Protein AF-A0A8S3SXL4-F1 (afdb_monomer)

Structure (mmCIF, N/CA/C/O backbone):
data_AF-A0A8S3SXL4-F1
#
_entry.id   AF-A0A8S3SXL4-F1
#
loop_
_atom_site.group_PDB
_atom_site.id
_atom_site.type_symbol
_atom_site.label_atom_id
_atom_site.label_alt_id
_atom_site.label_comp_id
_atom_site.label_asym_id
_atom_site.label_entity_id
_atom_site.label_seq_id
_atom_site.pdbx_PDB_ins_code
_atom_site.Cartn_x
_atom_site.Cartn_y
_atom_site.Cartn_z
_atom_site.occupancy
_atom_site.B_iso_or_equiv
_atom_site.auth_seq_id
_atom_site.auth_comp_id
_atom_site.auth_asym_id
_atom_site.auth_atom_id
_atom_site.pdbx_PDB_model_num
ATOM 1 N N . MET A 1 1 ? 35.446 7.515 24.724 1.00 50.47 1 MET A N 1
ATOM 2 C CA . MET A 1 1 ? 36.503 8.515 24.972 1.00 50.47 1 MET A CA 1
ATOM 3 C C . MET A 1 1 ? 37.161 8.811 23.642 1.00 50.47 1 MET A C 1
ATOM 5 O O . MET A 1 1 ? 37.351 7.871 22.878 1.00 50.47 1 MET A O 1
ATOM 9 N N . SER A 1 2 ? 37.339 10.085 23.293 1.00 56.16 2 SER A N 1
ATOM 10 C CA . SER A 1 2 ? 37.897 10.441 21.987 1.00 56.16 2 SER A CA 1
ATOM 11 C C . SER A 1 2 ? 39.381 10.094 21.911 1.00 56.16 2 SER A C 1
ATOM 13 O O . SER A 1 2 ? 40.047 10.135 22.939 1.00 56.16 2 SER A O 1
ATOM 15 N N . ASP A 1 3 ? 39.853 9.671 20.735 1.00 75.38 3 ASP A N 1
ATOM 16 C CA . ASP A 1 3 ? 41.217 9.182 20.565 1.00 75.38 3 ASP A CA 1
ATOM 17 C C . ASP A 1 3 ? 42.182 10.355 20.776 1.00 75.38 3 ASP A C 1
ATOM 19 O O . ASP A 1 3 ? 41.968 11.443 20.231 1.00 75.38 3 ASP A O 1
ATOM 23 N N . SER A 1 4 ? 43.191 10.156 21.625 1.00 78.94 4 SER A N 1
ATOM 24 C CA . SER A 1 4 ? 44.150 11.198 22.011 1.00 78.94 4 SER A CA 1
ATOM 25 C C . SER A 1 4 ? 44.892 11.744 20.792 1.00 78.94 4 SER A C 1
ATOM 27 O O . SER A 1 4 ? 45.265 12.917 20.765 1.00 78.94 4 SER A O 1
ATOM 29 N N . GLU A 1 5 ? 45.065 10.911 19.766 1.00 80.44 5 GLU A N 1
ATOM 30 C CA . GLU A 1 5 ? 45.701 11.288 18.509 1.00 80.44 5 GLU A CA 1
ATOM 31 C C . GLU A 1 5 ? 44.831 12.253 17.684 1.00 80.44 5 GLU A C 1
ATOM 33 O O . GLU A 1 5 ? 45.330 13.253 17.166 1.00 80.44 5 GLU A O 1
ATOM 38 N N . THR A 1 6 ? 43.516 12.022 17.614 1.00 78.75 6 THR A N 1
ATOM 39 C CA . THR A 1 6 ? 42.578 12.892 16.880 1.00 78.75 6 THR A CA 1
ATOM 40 C C . THR A 1 6 ? 42.443 14.258 17.548 1.00 78.75 6 THR A C 1
ATOM 42 O O . THR A 1 6 ? 42.387 15.280 16.866 1.00 78.75 6 THR A O 1
ATOM 45 N N . ILE A 1 7 ? 42.446 14.294 18.884 1.00 81.50 7 ILE A N 1
ATOM 46 C CA . ILE A 1 7 ? 42.426 15.553 19.645 1.00 81.50 7 ILE A CA 1
ATOM 47 C C . ILE A 1 7 ? 43.711 16.347 19.388 1.00 81.50 7 ILE A C 1
ATOM 49 O O . ILE A 1 7 ? 43.643 17.550 19.152 1.00 81.50 7 ILE A O 1
ATOM 53 N N . SER A 1 8 ? 44.870 15.680 19.367 1.00 83.31 8 SER A N 1
ATOM 54 C CA . SER A 1 8 ? 46.142 16.336 19.047 1.00 83.31 8 SER A CA 1
ATOM 55 C C . SER A 1 8 ? 46.132 16.932 17.638 1.00 83.31 8 SER A C 1
ATOM 57 O O . SER A 1 8 ? 46.511 18.086 17.476 1.00 83.31 8 SER A O 1
ATOM 59 N N . LYS A 1 9 ? 45.646 16.188 16.635 1.00 80.94 9 LYS A N 1
ATOM 60 C CA . LYS A 1 9 ? 45.550 16.662 15.242 1.00 80.94 9 LYS A CA 1
ATOM 61 C C . LYS A 1 9 ? 44.622 17.869 15.093 1.00 80.94 9 LYS A C 1
ATOM 63 O O . LYS A 1 9 ? 44.945 18.793 14.356 1.00 80.94 9 LYS A O 1
ATOM 68 N N . LEU A 1 10 ? 43.496 17.882 15.809 1.00 80.06 10 LEU A N 1
ATOM 69 C CA . LEU A 1 10 ? 42.569 19.018 15.811 1.00 80.06 10 LEU A CA 1
ATOM 70 C C . LEU A 1 10 ? 43.191 20.266 16.439 1.00 80.06 10 LEU A C 1
ATOM 72 O O . LEU A 1 10 ? 43.039 21.354 15.895 1.00 80.06 10 LEU A O 1
ATOM 76 N N . ASN A 1 11 ? 43.914 20.112 17.547 1.00 81.94 11 ASN A N 1
ATOM 77 C CA . ASN A 1 11 ? 44.571 21.242 18.198 1.00 81.94 11 ASN A CA 1
ATOM 78 C C . ASN A 1 11 ? 45.694 21.818 17.327 1.00 81.94 11 ASN A C 1
ATOM 80 O O . ASN A 1 11 ? 45.762 23.031 17.172 1.00 81.94 11 ASN A O 1
ATOM 84 N N . THR A 1 12 ? 46.508 20.970 16.688 1.00 84.06 12 THR A N 1
ATOM 85 C CA . THR A 1 12 ? 47.528 21.418 15.724 1.00 84.06 12 THR A CA 1
ATOM 86 C C . THR A 1 12 ? 46.900 22.175 14.550 1.00 84.06 12 THR A C 1
ATOM 88 O O . THR A 1 12 ? 47.373 23.247 14.194 1.00 84.06 12 THR A O 1
ATOM 91 N N . PHE A 1 13 ? 45.785 21.678 14.007 1.00 79.00 13 PHE A N 1
ATOM 92 C CA . PHE A 1 13 ? 45.060 22.337 12.917 1.00 79.00 13 PHE A CA 1
ATOM 93 C C . PHE A 1 13 ? 44.512 23.723 13.303 1.00 79.00 13 PHE A C 1
ATOM 95 O O . PHE A 1 13 ? 44.565 24.656 12.501 1.00 79.00 13 PHE A O 1
ATOM 102 N N . ILE A 1 14 ? 43.999 23.873 14.529 1.00 79.75 14 ILE A N 1
ATOM 103 C CA . ILE A 1 14 ? 43.510 25.158 15.052 1.00 79.75 14 ILE A CA 1
ATOM 104 C C . ILE A 1 14 ? 44.671 26.149 15.202 1.00 79.75 14 ILE A C 1
ATOM 106 O O . ILE A 1 14 ? 44.567 27.270 14.714 1.00 79.75 14 ILE A O 1
ATOM 110 N N . THR A 1 15 ? 45.796 25.726 15.785 1.00 81.50 15 THR A N 1
ATOM 111 C CA . THR A 1 15 ? 46.984 26.582 15.933 1.00 81.50 15 THR A CA 1
ATOM 112 C C . THR A 1 15 ? 47.536 27.024 14.575 1.00 81.50 15 THR A C 1
ATOM 114 O O . THR A 1 15 ? 47.804 28.202 14.364 1.00 81.50 15 THR A O 1
ATOM 117 N N . GLU A 1 16 ? 47.606 26.120 13.595 1.00 76.69 16 GLU A N 1
ATOM 118 C CA . GLU A 1 16 ? 48.043 26.462 12.236 1.00 76.69 16 GLU A CA 1
ATOM 119 C C . GLU A 1 16 ? 47.088 27.433 11.526 1.00 76.69 16 GLU A C 1
ATOM 121 O O . GLU A 1 16 ? 47.520 28.208 10.671 1.00 76.69 16 GLU A O 1
ATOM 126 N N . LEU A 1 17 ? 45.779 27.371 11.804 1.00 74.00 17 LEU A N 1
ATOM 127 C CA . LEU A 1 17 ? 44.786 28.329 11.300 1.00 74.00 17 LEU A CA 1
ATOM 128 C C . LEU A 1 17 ? 44.973 29.720 11.898 1.00 74.00 17 LEU A C 1
ATOM 130 O O . LEU A 1 17 ? 44.872 30.699 11.162 1.00 74.00 17 LEU A O 1
ATOM 134 N N . GLU A 1 18 ? 45.256 29.792 13.194 1.00 74.50 18 GLU A N 1
ATOM 135 C CA . GLU A 1 18 ? 45.457 31.044 13.924 1.00 74.50 18 GLU A CA 1
ATOM 136 C C . GLU A 1 18 ? 46.775 31.741 13.543 1.00 74.50 18 GLU A C 1
ATOM 138 O O . GLU A 1 18 ? 46.834 32.969 13.543 1.00 74.50 18 GLU A O 1
ATOM 143 N N . GLU A 1 19 ? 47.808 30.982 13.159 1.00 74.38 19 GLU A N 1
ATOM 144 C CA . GLU A 1 19 ? 49.139 31.511 12.813 1.00 74.38 19 GLU A CA 1
ATOM 145 C C . GLU A 1 19 ? 49.321 31.877 11.324 1.00 74.38 19 GLU A C 1
ATOM 147 O O . GLU A 1 19 ? 50.257 32.596 10.974 1.00 74.38 19 GLU A O 1
ATOM 152 N N . SER A 1 20 ? 48.455 31.403 10.419 1.00 69.69 20 SER A N 1
ATOM 153 C CA . SER A 1 20 ? 48.601 31.653 8.974 1.00 69.69 20 SER A CA 1
ATOM 154 C C . SER A 1 20 ? 47.906 32.939 8.508 1.00 69.69 20 SER A C 1
ATOM 156 O O . SER A 1 20 ? 46.737 33.132 8.816 1.00 69.69 20 SER A O 1
ATOM 158 N N . GLU A 1 21 ? 48.547 33.768 7.671 1.00 65.50 21 GLU A N 1
ATOM 159 C CA . GLU A 1 21 ? 47.845 34.825 6.919 1.00 65.50 21 GLU A CA 1
ATOM 160 C C . GLU A 1 21 ? 46.907 34.184 5.878 1.00 65.50 21 GLU A C 1
ATOM 162 O O . GLU A 1 21 ? 47.326 33.504 4.933 1.00 65.50 21 GLU A O 1
ATOM 167 N N . ILE A 1 22 ? 45.601 34.329 6.105 1.00 65.31 22 ILE A N 1
ATOM 168 C CA . ILE A 1 22 ? 44.571 33.509 5.464 1.00 65.31 22 ILE A CA 1
ATOM 169 C C . ILE A 1 22 ? 44.142 34.120 4.125 1.00 65.31 22 ILE A C 1
ATOM 171 O O . ILE A 1 22 ? 43.326 35.036 4.073 1.00 65.31 22 ILE A O 1
ATOM 175 N N . ASN A 1 23 ? 44.620 33.545 3.021 1.00 73.19 23 ASN A N 1
ATOM 176 C CA . ASN A 1 23 ? 43.982 33.697 1.710 1.00 73.19 23 ASN A CA 1
ATOM 177 C C . ASN A 1 23 ? 42.863 32.654 1.542 1.00 73.19 23 ASN A C 1
ATOM 179 O O . ASN A 1 23 ? 43.003 31.526 2.014 1.00 73.19 23 ASN A O 1
ATOM 183 N N . GLN A 1 24 ? 41.786 32.990 0.821 1.00 70.75 24 GLN A N 1
ATOM 184 C CA . GLN A 1 24 ? 40.600 32.125 0.654 1.00 70.75 24 GLN A CA 1
ATOM 185 C C . GLN A 1 24 ? 40.946 30.697 0.195 1.00 70.75 24 GLN A C 1
ATOM 187 O O . GLN A 1 24 ? 40.442 29.732 0.754 1.00 70.75 24 GLN A O 1
ATOM 192 N N . LEU A 1 25 ? 41.885 30.557 -0.747 1.00 74.00 25 LEU A N 1
ATOM 193 C CA . LEU A 1 25 ? 42.355 29.254 -1.232 1.00 74.00 25 LEU A CA 1
ATOM 194 C C . LEU A 1 25 ? 42.980 28.393 -0.118 1.00 74.00 25 LEU A C 1
ATOM 196 O O . LEU A 1 25 ? 42.840 27.174 -0.114 1.00 74.00 25 LEU A O 1
ATOM 200 N N . ASN A 1 26 ? 43.676 29.022 0.833 1.00 77.19 26 ASN A N 1
ATOM 201 C CA . ASN A 1 26 ? 44.272 28.338 1.979 1.00 77.19 26 ASN A CA 1
ATOM 202 C C . ASN A 1 26 ? 43.183 27.885 2.967 1.00 77.19 26 ASN A C 1
ATOM 204 O O . ASN A 1 26 ? 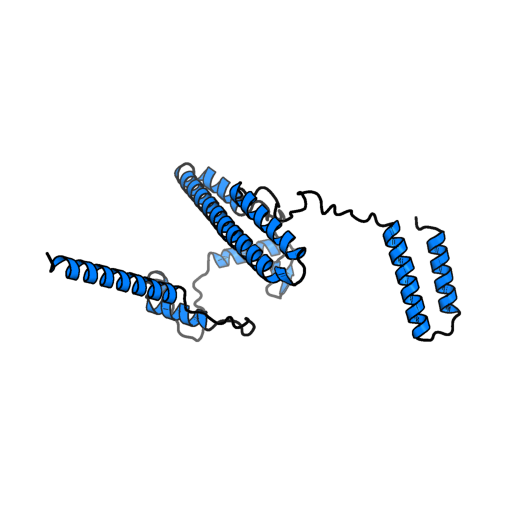43.242 26.776 3.489 1.00 77.19 26 ASN A O 1
ATOM 208 N N . LEU A 1 27 ? 42.149 28.708 3.165 1.00 77.75 27 LEU A N 1
ATOM 209 C CA . LEU A 1 27 ? 41.006 28.365 4.011 1.00 77.75 27 LEU A CA 1
ATOM 210 C C . LEU A 1 27 ? 40.193 27.198 3.434 1.00 77.75 27 LEU A C 1
ATOM 212 O O . LEU A 1 27 ? 39.837 26.287 4.179 1.00 77.75 27 LEU A O 1
ATOM 216 N N . ASP A 1 28 ? 39.966 27.184 2.120 1.00 77.19 28 ASP A N 1
ATOM 217 C CA . ASP A 1 28 ? 39.254 26.098 1.440 1.00 77.19 28 ASP A CA 1
ATOM 218 C C . ASP A 1 28 ? 40.028 24.771 1.555 1.00 77.19 28 ASP A C 1
ATOM 220 O O . ASP A 1 28 ? 39.456 23.742 1.916 1.00 77.19 28 ASP A O 1
ATOM 224 N N . ASN A 1 29 ? 41.351 24.798 1.347 1.00 82.81 29 ASN A N 1
ATOM 225 C CA . ASN A 1 29 ? 42.202 23.614 1.512 1.00 82.81 29 ASN A CA 1
ATOM 226 C C . ASN A 1 29 ? 42.189 23.094 2.957 1.00 82.81 29 ASN A C 1
ATOM 228 O O . ASN A 1 29 ? 42.044 21.893 3.189 1.00 82.81 29 ASN A O 1
ATOM 232 N N . LYS A 1 30 ? 42.281 23.999 3.938 1.00 79.19 30 LYS A N 1
ATOM 233 C CA . LYS A 1 30 ? 42.213 23.637 5.358 1.00 79.19 30 LYS A CA 1
ATOM 234 C C . LYS A 1 30 ? 40.846 23.061 5.731 1.00 79.19 30 LYS A C 1
ATOM 236 O O . LYS A 1 30 ? 40.776 22.084 6.474 1.00 79.19 30 LYS A O 1
ATOM 241 N N . TYR A 1 31 ? 39.759 23.607 5.191 1.00 82.19 31 TYR A N 1
ATOM 242 C CA . TYR A 1 31 ? 38.418 23.062 5.393 1.00 82.19 31 TYR A CA 1
ATOM 243 C C . TYR A 1 31 ? 38.289 21.636 4.842 1.00 82.19 31 TYR A C 1
ATOM 245 O O . TYR A 1 31 ? 37.775 20.760 5.537 1.00 82.19 31 TYR A O 1
ATOM 2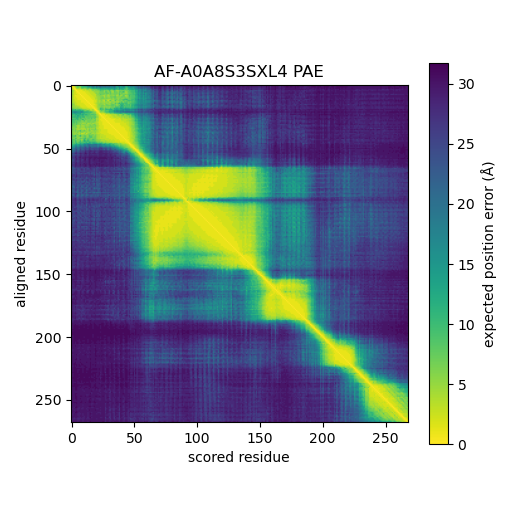53 N N . GLU A 1 32 ? 38.806 21.372 3.641 1.00 86.06 32 GLU A N 1
ATOM 254 C CA . GLU A 1 32 ? 38.821 20.022 3.064 1.00 86.06 32 GLU A CA 1
ATOM 255 C C . GLU A 1 32 ? 39.595 19.026 3.938 1.00 86.06 32 GLU A C 1
ATOM 257 O O . GLU A 1 32 ? 39.151 17.894 4.152 1.00 86.06 32 GLU A O 1
ATOM 262 N N . ASP A 1 33 ? 40.724 19.440 4.510 1.00 81.62 33 ASP A N 1
ATOM 263 C CA . ASP A 1 33 ? 41.504 18.582 5.404 1.00 81.62 33 ASP A CA 1
ATOM 264 C C . ASP A 1 33 ? 40.790 18.327 6.739 1.00 81.62 33 ASP A C 1
ATOM 266 O O . ASP A 1 33 ? 40.758 17.187 7.213 1.00 81.62 33 ASP A O 1
ATOM 270 N N . PHE A 1 34 ? 40.101 19.328 7.292 1.00 82.00 34 PHE A N 1
ATOM 271 C CA . PHE A 1 34 ? 39.215 19.139 8.441 1.00 82.00 34 PHE A CA 1
ATOM 272 C C . PHE A 1 34 ? 38.081 18.148 8.138 1.00 82.00 34 PHE A C 1
ATOM 274 O O . PHE A 1 34 ? 37.830 17.226 8.921 1.00 82.00 34 PHE A O 1
ATOM 281 N N . VAL A 1 35 ? 37.424 18.283 6.982 1.00 86.25 35 VAL A N 1
ATOM 282 C CA . VAL A 1 35 ? 36.356 17.370 6.550 1.00 86.25 35 VAL A CA 1
ATOM 283 C C . VAL A 1 35 ? 36.877 15.934 6.450 1.00 86.25 35 VAL A C 1
ATOM 285 O O . VAL A 1 35 ? 36.208 15.019 6.937 1.00 86.25 35 VAL A O 1
ATOM 288 N N . LYS A 1 36 ? 38.082 15.713 5.908 1.00 89.62 36 LYS A N 1
ATOM 289 C CA . LYS A 1 36 ? 38.708 14.378 5.854 1.00 89.62 36 LYS A CA 1
ATOM 290 C C . LYS A 1 36 ? 38.985 13.802 7.241 1.00 89.62 36 LYS A C 1
ATOM 292 O O . LYS A 1 36 ? 38.735 12.612 7.457 1.00 89.62 36 LYS A O 1
ATOM 297 N N . ILE A 1 37 ? 39.476 14.614 8.182 1.00 85.56 37 ILE A N 1
ATOM 298 C CA . ILE A 1 37 ? 39.728 14.181 9.567 1.00 85.56 37 ILE A CA 1
ATOM 299 C C . ILE A 1 37 ? 38.415 13.727 10.214 1.00 85.56 37 ILE A C 1
ATOM 301 O O . ILE A 1 37 ? 38.343 12.625 10.760 1.00 85.56 37 ILE A O 1
ATOM 305 N N . VAL A 1 38 ? 37.349 14.522 10.082 1.00 84.38 38 VAL A N 1
ATOM 306 C CA . VAL A 1 38 ? 36.022 14.190 10.624 1.00 84.38 38 VAL A CA 1
ATOM 307 C C . VAL A 1 38 ? 35.441 12.938 9.965 1.00 84.38 38 VAL A C 1
ATOM 309 O O . VAL A 1 38 ? 34.935 12.063 10.667 1.00 84.38 38 VAL A O 1
ATOM 312 N N . GLN A 1 39 ? 35.528 12.812 8.638 1.00 83.69 39 GLN A N 1
ATOM 313 C CA . GLN A 1 39 ? 35.047 11.632 7.911 1.00 83.69 39 GLN A CA 1
ATOM 314 C C . GLN A 1 39 ? 35.777 10.358 8.345 1.00 83.69 39 GLN A C 1
ATOM 316 O O . GLN A 1 39 ? 35.132 9.339 8.586 1.00 83.69 39 GLN A O 1
ATOM 321 N N . THR A 1 40 ? 37.101 10.424 8.495 1.00 86.12 40 THR A N 1
ATOM 322 C CA . THR A 1 40 ? 37.924 9.289 8.939 1.00 86.12 40 THR A CA 1
ATOM 323 C C . THR A 1 40 ? 37.548 8.865 10.356 1.00 86.12 40 THR A C 1
ATOM 325 O O . THR A 1 40 ? 37.341 7.683 10.627 1.00 86.12 40 THR A O 1
ATOM 328 N N . GLU A 1 41 ? 37.368 9.834 11.251 1.00 84.56 41 GLU A N 1
ATOM 329 C CA . GLU A 1 41 ? 36.971 9.576 12.631 1.00 84.56 41 GLU A CA 1
ATOM 330 C C . GLU A 1 41 ? 35.552 8.991 12.729 1.00 84.56 41 GLU A C 1
ATOM 332 O O . GLU A 1 41 ? 35.303 8.041 13.477 1.00 84.56 41 GLU A O 1
ATOM 337 N N . MET A 1 42 ? 34.611 9.527 11.944 1.00 79.56 42 MET A N 1
ATOM 338 C CA . MET A 1 42 ? 33.255 8.992 11.830 1.00 79.56 42 MET A CA 1
ATOM 339 C C . MET A 1 42 ? 33.268 7.556 11.308 1.00 79.56 42 MET A C 1
ATOM 341 O O . MET A 1 42 ? 32.540 6.715 11.832 1.00 79.56 42 MET A O 1
ATOM 345 N N . ASP A 1 43 ? 34.104 7.261 10.317 1.00 79.38 43 ASP A N 1
ATOM 346 C CA . ASP A 1 43 ? 34.241 5.930 9.736 1.00 79.38 43 ASP A CA 1
ATOM 347 C C . ASP A 1 43 ? 34.813 4.896 10.711 1.00 79.38 43 ASP A C 1
ATOM 349 O O . ASP A 1 43 ? 34.415 3.728 10.650 1.00 79.38 43 ASP A O 1
ATOM 353 N N . LEU A 1 44 ? 35.715 5.319 11.602 1.00 82.38 44 LEU A N 1
ATOM 354 C CA . LEU A 1 44 ? 36.327 4.473 12.627 1.00 82.38 44 LEU A CA 1
ATOM 355 C C . LEU A 1 44 ? 35.403 4.241 13.827 1.00 82.38 44 LEU A C 1
ATOM 357 O O . LEU A 1 44 ? 35.305 3.120 14.326 1.00 82.38 44 LEU A O 1
ATOM 361 N N . LYS A 1 45 ? 34.728 5.292 14.310 1.00 80.75 45 LYS A N 1
ATOM 362 C CA . LYS A 1 45 ? 33.975 5.242 15.574 1.00 80.75 45 LYS A CA 1
ATOM 363 C C . LYS A 1 45 ? 32.504 4.926 15.420 1.00 80.75 45 LYS A C 1
ATOM 365 O O . LYS A 1 45 ? 31.903 4.340 16.324 1.00 80.75 45 LYS A O 1
ATOM 370 N N . LEU A 1 46 ? 31.884 5.338 14.318 1.00 78.06 46 LEU A N 1
ATOM 371 C CA . LEU A 1 46 ? 30.508 4.954 14.077 1.00 78.06 46 LEU A CA 1
ATOM 372 C C . LEU A 1 46 ? 30.525 3.516 13.592 1.00 78.06 46 LEU A C 1
ATOM 374 O O . LEU A 1 46 ? 31.092 3.196 12.551 1.00 78.06 46 LEU A O 1
ATOM 378 N N . ASN A 1 47 ? 29.836 2.647 14.330 1.00 71.06 47 ASN A N 1
ATOM 379 C CA . ASN A 1 47 ? 29.468 1.337 13.822 1.00 71.06 47 ASN A CA 1
ATOM 380 C C . ASN A 1 47 ? 28.663 1.559 12.542 1.00 71.06 47 ASN A C 1
ATOM 382 O O . ASN A 1 47 ? 27.450 1.794 12.604 1.00 71.06 47 ASN A O 1
ATOM 386 N N . LYS A 1 48 ? 29.338 1.513 11.382 1.00 61.25 48 LYS A N 1
ATOM 387 C CA . LYS A 1 48 ? 28.691 1.544 10.075 1.00 61.25 48 LYS A CA 1
ATOM 388 C C . LYS A 1 48 ? 27.642 0.457 10.147 1.00 61.25 48 LYS A C 1
ATOM 390 O O . LYS A 1 48 ? 27.978 -0.725 10.253 1.00 61.25 48 LYS A O 1
ATOM 395 N N . ARG A 1 49 ? 26.361 0.844 10.170 1.00 49.34 49 ARG A N 1
ATOM 396 C CA . ARG A 1 49 ? 25.275 -0.125 10.073 1.00 49.34 49 ARG A CA 1
ATOM 397 C C . ARG A 1 49 ? 25.533 -0.832 8.758 1.00 49.34 49 ARG A C 1
ATOM 399 O O . ARG A 1 49 ? 25.243 -0.274 7.702 1.00 49.34 49 ARG A O 1
ATOM 406 N N . LYS A 1 50 ? 26.096 -2.041 8.827 1.00 48.09 50 LYS A N 1
ATOM 407 C CA . LYS A 1 50 ? 26.076 -2.990 7.728 1.00 48.09 50 LYS A CA 1
ATOM 408 C C . LYS A 1 50 ? 24.600 -3.242 7.498 1.00 48.09 50 LYS A C 1
ATOM 410 O O . LYS A 1 50 ? 23.989 -4.123 8.096 1.00 48.09 50 LYS A O 1
ATOM 415 N N . THR A 1 51 ? 23.986 -2.397 6.681 1.00 41.44 51 THR A N 1
ATOM 416 C CA . THR A 1 51 ? 22.778 -2.779 5.992 1.00 41.44 51 THR A CA 1
ATOM 417 C C . THR A 1 51 ? 23.267 -3.879 5.073 1.00 41.44 51 THR A C 1
ATOM 419 O O . THR A 1 51 ? 23.759 -3.642 3.977 1.00 41.44 51 THR A O 1
ATOM 422 N N . ASN A 1 52 ? 23.241 -5.110 5.583 1.00 41.47 52 ASN A N 1
ATOM 423 C CA . ASN A 1 52 ? 23.222 -6.271 4.728 1.00 41.47 52 ASN A CA 1
ATOM 424 C C . ASN A 1 52 ? 21.981 -6.066 3.861 1.00 41.47 52 ASN A C 1
ATOM 426 O O . ASN A 1 52 ? 20.862 -6.400 4.238 1.00 41.47 52 ASN A O 1
ATOM 430 N N . ILE A 1 53 ? 22.188 -5.464 2.688 1.00 46.00 53 ILE A N 1
ATOM 431 C CA . ILE A 1 53 ? 21.229 -5.457 1.582 1.00 46.00 53 ILE A CA 1
ATOM 432 C C . ILE A 1 53 ? 20.940 -6.919 1.169 1.00 46.00 53 ILE A C 1
ATOM 434 O O . ILE A 1 53 ? 19.964 -7.207 0.483 1.00 46.00 53 ILE A O 1
ATOM 438 N N . TYR A 1 54 ? 21.741 -7.862 1.675 1.00 47.00 54 TYR A N 1
ATOM 439 C CA . TYR A 1 54 ? 21.596 -9.297 1.556 1.00 47.00 54 TYR A CA 1
ATOM 440 C C . TYR A 1 54 ? 21.045 -9.948 2.830 1.00 47.00 54 TYR A C 1
ATOM 442 O O . TYR A 1 54 ? 21.755 -10.583 3.597 1.00 47.00 54 TYR A O 1
ATOM 450 N N . ASP A 1 55 ? 19.749 -9.779 3.055 1.00 41.78 55 ASP A N 1
ATOM 451 C CA . ASP A 1 55 ? 18.891 -10.864 3.525 1.00 41.78 55 ASP A CA 1
ATOM 452 C C . ASP A 1 55 ? 17.449 -10.421 3.259 1.00 41.78 55 ASP A C 1
ATOM 454 O O . ASP A 1 55 ? 17.126 -9.243 3.431 1.00 41.78 55 ASP A O 1
ATOM 458 N N . GLY A 1 56 ? 16.556 -11.313 2.828 1.00 49.00 56 GLY A N 1
ATOM 459 C CA . GLY A 1 56 ? 15.170 -11.016 2.404 1.00 49.00 56 GLY A CA 1
ATOM 460 C C . GLY A 1 56 ? 14.232 -10.393 3.462 1.00 49.00 56 GLY A C 1
ATOM 461 O O . GLY A 1 56 ? 13.007 -10.492 3.343 1.00 49.00 56 GLY A O 1
ATOM 462 N N . LYS A 1 57 ? 14.788 -9.769 4.501 1.00 46.53 57 LYS A N 1
ATOM 463 C CA . LYS A 1 57 ? 14.162 -9.169 5.680 1.00 46.53 57 LYS A CA 1
ATOM 464 C C . LYS A 1 57 ? 14.012 -7.640 5.574 1.00 46.53 57 LYS A C 1
ATOM 466 O O . LYS A 1 57 ? 13.178 -7.071 6.267 1.00 46.53 57 LYS A O 1
ATOM 471 N N . SER A 1 58 ? 14.716 -6.974 4.650 1.00 44.31 58 SER A N 1
ATOM 472 C CA . SER A 1 58 ? 14.617 -5.513 4.418 1.00 44.31 58 SER A CA 1
ATOM 473 C C . SER A 1 58 ? 13.501 -5.097 3.440 1.00 44.31 58 SER A C 1
ATOM 475 O O . SER A 1 58 ? 13.414 -3.955 2.994 1.00 44.31 58 SER A O 1
ATOM 477 N N . ASN A 1 59 ? 12.567 -5.988 3.107 1.00 50.50 59 ASN A N 1
ATOM 478 C CA . ASN A 1 59 ? 11.358 -5.548 2.419 1.00 50.50 59 ASN A CA 1
ATOM 479 C C . ASN A 1 59 ? 10.454 -4.854 3.449 1.00 50.50 59 ASN A C 1
ATOM 481 O O . ASN A 1 59 ? 9.544 -5.456 4.005 1.00 50.50 59 ASN A O 1
ATOM 485 N N . LYS A 1 60 ? 10.629 -3.547 3.673 1.00 52.31 60 LYS A N 1
ATOM 486 C CA . LYS A 1 60 ? 9.606 -2.729 4.356 1.00 52.31 60 LYS A CA 1
ATOM 487 C C . LYS A 1 60 ? 8.241 -2.813 3.638 1.00 52.31 60 LYS A C 1
ATOM 489 O O . LYS A 1 60 ? 7.223 -2.487 4.229 1.00 52.31 60 LYS A O 1
ATOM 494 N N . ARG A 1 61 ? 8.177 -3.319 2.398 1.00 51.91 61 ARG A N 1
ATOM 495 C CA . ARG A 1 61 ? 6.926 -3.718 1.723 1.00 51.91 61 ARG A CA 1
ATOM 496 C C . ARG A 1 61 ? 6.396 -5.109 2.111 1.00 51.91 61 ARG A C 1
ATOM 498 O O . ARG A 1 61 ? 5.197 -5.320 2.021 1.00 51.91 61 ARG A O 1
ATOM 505 N N . ARG A 1 62 ? 7.240 -6.005 2.645 1.00 52.50 62 ARG A N 1
ATOM 506 C CA . ARG A 1 62 ? 6.845 -7.228 3.382 1.00 52.50 62 ARG A CA 1
ATOM 507 C C . ARG A 1 62 ? 6.315 -6.911 4.790 1.00 52.50 62 ARG A C 1
ATOM 509 O O . ARG A 1 62 ? 6.109 -7.837 5.569 1.00 52.50 62 ARG A O 1
ATOM 516 N N . ARG A 1 63 ? 6.106 -5.632 5.151 1.00 51.38 63 ARG A N 1
ATOM 517 C CA . ARG A 1 63 ? 5.568 -5.228 6.460 1.00 51.38 63 ARG A CA 1
ATOM 518 C C . ARG A 1 63 ? 4.247 -5.954 6.746 1.00 51.38 63 ARG A C 1
ATOM 520 O O . ARG A 1 63 ? 3.203 -5.591 6.216 1.00 51.38 63 ARG A O 1
ATOM 527 N N . MET A 1 64 ? 4.398 -6.961 7.608 1.00 47.38 64 MET A N 1
ATOM 528 C CA . MET A 1 64 ? 3.454 -7.612 8.511 1.00 47.38 64 MET A CA 1
ATOM 529 C C . MET A 1 64 ? 2.147 -8.114 7.901 1.00 47.38 64 MET A C 1
ATOM 531 O O . MET A 1 64 ? 1.254 -7.325 7.627 1.00 47.38 64 MET A O 1
ATOM 535 N N . LYS A 1 65 ? 2.069 -9.450 7.753 1.00 68.75 65 LYS A N 1
ATOM 536 C CA . LYS A 1 65 ? 0.873 -10.317 7.671 1.00 68.75 65 LYS A CA 1
ATOM 537 C C . LYS A 1 65 ? -0.440 -9.587 7.366 1.00 68.75 65 LYS A C 1
ATOM 539 O O . LYS A 1 65 ? -1.388 -9.652 8.146 1.00 68.75 65 LYS A O 1
ATOM 544 N N . LYS A 1 66 ? -0.521 -8.892 6.231 1.00 82.12 66 LYS A N 1
ATOM 545 C CA . LYS A 1 66 ? -1.817 -8.407 5.770 1.00 82.12 66 LYS A CA 1
ATOM 546 C C . LYS A 1 66 ? -2.635 -9.654 5.481 1.00 82.12 66 LYS A C 1
ATOM 548 O O . LYS A 1 66 ? -2.189 -10.499 4.715 1.00 82.12 66 LYS A O 1
ATOM 553 N N . SER A 1 67 ? -3.789 -9.779 6.118 1.00 88.88 67 SER A N 1
ATOM 554 C CA . SER A 1 67 ? -4.667 -10.950 6.012 1.00 88.88 67 SER A CA 1
ATOM 555 C C . SER A 1 67 ? -5.085 -11.259 4.571 1.00 88.88 67 SER A C 1
ATOM 557 O O . SER A 1 67 ? -5.355 -12.403 4.237 1.00 88.88 67 SER A O 1
ATOM 559 N N . TRP A 1 68 ? -5.081 -10.247 3.701 1.00 92.25 68 TRP A N 1
ATOM 560 C CA . TRP A 1 68 ? -5.366 -10.368 2.272 1.00 92.25 68 TRP A CA 1
ATOM 561 C C . TRP A 1 68 ? -4.154 -10.740 1.402 1.00 92.25 68 TRP A C 1
ATOM 563 O O . TRP A 1 68 ? -4.284 -10.846 0.182 1.00 92.25 68 TRP A O 1
ATOM 573 N N . TRP A 1 69 ? -2.962 -10.898 1.984 1.00 92.56 69 TRP A N 1
ATOM 574 C CA . TRP A 1 69 ? -1.756 -11.271 1.248 1.00 92.56 69 TRP A CA 1
ATOM 575 C C . TRP A 1 69 ? -1.692 -12.786 1.042 1.00 92.56 69 TRP A C 1
ATOM 577 O O . TRP A 1 69 ? -1.682 -13.539 2.010 1.00 92.56 69 TRP A O 1
ATOM 587 N N . ASN A 1 70 ? -1.590 -13.231 -0.210 1.00 91.75 70 ASN A N 1
ATOM 588 C CA . ASN A 1 70 ? -1.542 -14.650 -0.567 1.00 91.75 70 ASN A CA 1
ATOM 589 C C . ASN A 1 70 ? -0.236 -15.033 -1.291 1.00 91.75 70 ASN A C 1
ATOM 591 O O . ASN A 1 70 ? 0.617 -14.192 -1.601 1.00 91.75 70 ASN A O 1
ATOM 595 N N . GLU A 1 71 ? -0.063 -16.328 -1.553 1.00 90.94 71 GLU A N 1
ATOM 596 C CA . GLU A 1 71 ? 1.126 -16.872 -2.220 1.00 90.94 71 GLU A CA 1
ATOM 597 C C . GLU A 1 71 ? 1.304 -16.309 -3.635 1.00 90.94 71 GLU A C 1
ATOM 599 O O . GLU A 1 71 ? 2.410 -15.920 -4.007 1.00 90.94 71 GLU A O 1
ATOM 604 N N . ASN A 1 72 ? 0.213 -16.139 -4.387 1.00 94.62 72 ASN A N 1
ATOM 605 C CA . ASN A 1 72 ? 0.256 -15.556 -5.727 1.00 94.62 72 ASN A CA 1
ATOM 606 C C . ASN A 1 72 ? 0.813 -14.118 -5.721 1.00 94.62 72 ASN A C 1
ATOM 608 O O . ASN A 1 72 ? 1.677 -13.777 -6.527 1.00 94.62 72 ASN A O 1
ATOM 612 N N . LEU A 1 73 ? 0.395 -13.275 -4.768 1.00 94.12 73 LEU A N 1
ATOM 613 C CA . LEU A 1 73 ? 0.970 -11.934 -4.598 1.00 94.12 73 LEU A CA 1
ATOM 614 C C . LEU A 1 73 ? 2.455 -11.979 -4.241 1.00 94.12 73 LEU A C 1
ATOM 616 O O . LEU A 1 73 ? 3.213 -11.105 -4.660 1.00 94.12 73 LEU A O 1
ATOM 620 N N . THR A 1 74 ? 2.883 -13.006 -3.507 1.00 90.25 74 THR A N 1
ATOM 621 C CA . THR A 1 74 ? 4.299 -13.226 -3.196 1.00 90.25 74 THR A CA 1
ATOM 622 C C . THR A 1 74 ? 5.097 -13.540 -4.460 1.00 90.25 74 THR A C 1
ATOM 624 O O . THR A 1 74 ? 6.163 -12.956 -4.661 1.00 90.25 74 THR A O 1
ATOM 627 N N . LEU A 1 75 ? 4.576 -14.404 -5.335 1.00 92.00 75 LEU A N 1
ATOM 628 C CA . LEU A 1 75 ? 5.200 -14.725 -6.620 1.00 92.00 75 LEU A CA 1
ATOM 629 C C . LEU A 1 75 ? 5.300 -13.485 -7.519 1.00 92.00 75 LEU A C 1
ATOM 631 O O . LEU A 1 75 ? 6.392 -13.150 -7.978 1.00 92.00 75 LEU A O 1
ATOM 635 N N . LEU A 1 76 ? 4.200 -12.745 -7.687 1.00 93.75 76 LEU A N 1
ATOM 636 C CA . LEU A 1 76 ? 4.175 -11.514 -8.485 1.00 93.75 76 LEU A CA 1
ATOM 637 C C . LEU A 1 76 ? 5.124 -10.443 -7.938 1.00 93.75 76 LEU A C 1
ATOM 639 O O . LEU A 1 76 ? 5.809 -9.766 -8.702 1.00 93.75 76 LEU A O 1
ATOM 643 N N . TRP A 1 77 ? 5.207 -10.295 -6.616 1.00 94.38 77 TRP A N 1
ATOM 644 C CA . TRP A 1 77 ? 6.145 -9.364 -5.993 1.00 94.38 77 TRP A CA 1
ATOM 645 C C . TRP A 1 77 ? 7.605 -9.764 -6.241 1.00 94.38 77 TRP A C 1
ATOM 647 O O . TRP A 1 77 ? 8.441 -8.914 -6.547 1.00 94.38 77 TRP A O 1
ATOM 657 N N . ASN A 1 78 ? 7.919 -11.061 -6.165 1.00 90.94 78 ASN A N 1
ATOM 658 C CA . ASN A 1 78 ? 9.255 -11.560 -6.483 1.00 90.94 78 ASN A CA 1
ATOM 659 C C . ASN A 1 78 ? 9.631 -11.271 -7.944 1.00 90.94 78 ASN A C 1
ATOM 661 O O . ASN A 1 78 ? 10.774 -10.890 -8.208 1.00 90.94 78 ASN A O 1
ATOM 665 N N . ASP A 1 79 ? 8.684 -11.404 -8.875 1.00 94.50 79 ASP A N 1
ATOM 666 C CA . ASP A 1 79 ? 8.862 -11.030 -10.281 1.00 94.50 79 ASP A CA 1
ATOM 667 C C . ASP A 1 79 ? 9.164 -9.538 -10.449 1.00 94.50 79 ASP A C 1
ATOM 669 O O . ASP A 1 79 ? 10.109 -9.183 -11.156 1.00 94.50 79 ASP A O 1
ATOM 673 N N . VAL A 1 80 ? 8.423 -8.665 -9.754 1.00 95.94 80 V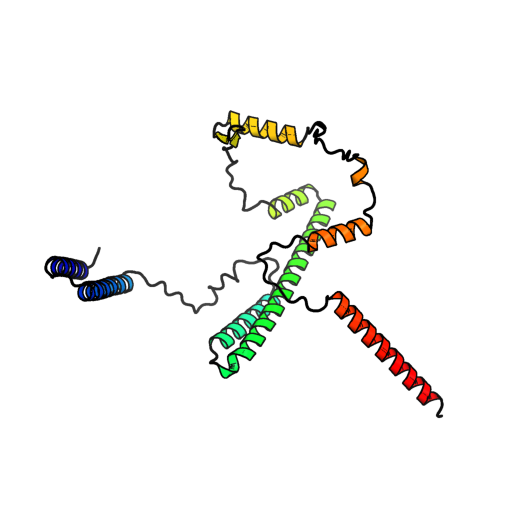AL A N 1
ATOM 674 C CA . VAL A 1 80 ? 8.692 -7.217 -9.737 1.00 95.94 80 VAL A CA 1
ATOM 675 C C . VAL A 1 80 ? 10.118 -6.945 -9.264 1.00 95.94 80 VAL A C 1
ATOM 677 O O . VAL A 1 80 ? 10.866 -6.259 -9.956 1.00 95.94 80 VAL A O 1
ATOM 680 N N . CYS A 1 81 ? 10.538 -7.534 -8.140 1.00 94.50 81 CYS A N 1
ATOM 681 C CA . CYS A 1 81 ? 11.891 -7.352 -7.610 1.00 94.50 81 CYS A CA 1
ATOM 682 C C . CYS A 1 81 ? 12.986 -7.928 -8.527 1.00 94.50 81 CYS A C 1
ATOM 684 O O . CYS A 1 81 ? 14.115 -7.434 -8.538 1.00 94.50 81 CYS A O 1
ATOM 686 N N . LYS A 1 82 ? 12.716 -9.012 -9.266 1.00 95.44 82 LYS A N 1
ATOM 687 C CA . LYS A 1 82 ? 13.653 -9.548 -10.270 1.00 95.44 82 LYS A CA 1
ATOM 688 C C . LYS A 1 82 ? 13.795 -8.578 -11.446 1.00 95.44 82 LYS A C 1
ATOM 690 O O . LYS A 1 82 ? 14.923 -8.239 -11.797 1.00 95.44 82 LYS A O 1
ATOM 695 N N . ALA A 1 83 ? 12.679 -8.100 -11.996 1.00 95.94 83 ALA A N 1
ATOM 696 C CA . ALA A 1 83 ? 12.666 -7.162 -13.116 1.00 95.94 83 ALA A CA 1
ATOM 697 C C . ALA A 1 83 ? 13.309 -5.813 -12.751 1.00 95.94 83 ALA A C 1
ATOM 699 O O . ALA A 1 83 ? 14.122 -5.293 -13.509 1.00 95.94 83 ALA A O 1
ATOM 700 N N . GLU A 1 84 ? 13.020 -5.289 -11.558 1.00 96.19 84 GLU A N 1
ATOM 701 C CA . GLU A 1 84 ? 13.627 -4.065 -11.023 1.00 96.19 84 GLU A CA 1
ATOM 702 C C . GLU A 1 84 ? 15.153 -4.189 -10.927 1.00 96.19 84 GLU A C 1
ATOM 704 O O . GLU A 1 84 ? 15.887 -3.333 -11.421 1.00 96.19 84 GLU A O 1
ATOM 709 N N . ARG A 1 85 ? 15.655 -5.300 -10.368 1.00 95.50 85 ARG A N 1
ATOM 710 C CA . ARG A 1 85 ? 17.101 -5.561 -10.288 1.00 95.50 85 ARG A CA 1
ATOM 711 C C . ARG A 1 85 ? 17.751 -5.674 -11.663 1.00 95.50 85 ARG A C 1
ATOM 713 O O . ARG A 1 85 ? 18.849 -5.153 -11.841 1.00 95.50 85 ARG A O 1
ATOM 720 N N . ALA A 1 86 ? 17.107 -6.351 -12.612 1.00 95.31 86 ALA A N 1
ATOM 721 C CA . ALA A 1 86 ? 17.617 -6.468 -13.976 1.00 95.31 86 ALA A CA 1
ATOM 722 C C . ALA A 1 86 ? 17.707 -5.090 -14.651 1.00 95.31 86 ALA A C 1
ATOM 724 O O . ALA A 1 86 ? 18.746 -4.743 -15.211 1.00 95.31 86 ALA A O 1
ATOM 725 N N . TRP A 1 87 ? 16.660 -4.272 -14.516 1.00 96.62 87 TRP A N 1
ATOM 726 C CA . TRP A 1 87 ? 16.629 -2.909 -15.040 1.00 96.62 87 TRP A CA 1
ATOM 727 C C . TRP A 1 87 ? 17.728 -2.019 -14.445 1.00 96.62 87 TRP A C 1
ATOM 729 O O . TRP A 1 87 ? 18.411 -1.320 -15.192 1.00 96.62 87 TRP A O 1
ATOM 739 N N . HIS A 1 88 ? 17.950 -2.075 -13.128 1.00 93.50 88 HIS A N 1
ATOM 740 C CA . HIS A 1 88 ? 18.999 -1.288 -12.474 1.00 93.50 88 HIS A CA 1
ATOM 741 C C . HIS A 1 88 ? 20.424 -1.711 -12.854 1.00 93.50 88 HIS A C 1
ATOM 743 O O . HIS A 1 88 ? 21.309 -0.861 -12.878 1.00 93.50 88 HIS A O 1
ATOM 749 N N . LYS A 1 89 ? 20.658 -2.998 -13.145 1.00 94.94 89 LYS A N 1
ATOM 750 C CA . LYS A 1 89 ? 21.987 -3.526 -13.508 1.00 94.94 89 LYS A CA 1
ATOM 751 C C . LYS A 1 89 ? 22.344 -3.362 -14.992 1.00 94.94 89 LYS A C 1
ATOM 753 O O . LYS A 1 89 ? 23.514 -3.484 -15.347 1.00 94.94 89 LYS A O 1
ATOM 758 N N . CYS A 1 90 ? 21.364 -3.129 -15.863 1.00 93.44 90 CYS A N 1
ATOM 759 C CA . CYS A 1 90 ? 21.592 -3.001 -17.303 1.00 93.44 90 CYS A CA 1
ATOM 760 C C . CYS A 1 90 ? 22.229 -1.651 -17.682 1.00 93.44 90 CYS A C 1
ATOM 762 O O . CYS A 1 90 ? 21.840 -0.591 -17.184 1.00 93.44 90 CYS A O 1
ATOM 764 N N . HIS A 1 91 ? 23.169 -1.704 -18.629 1.00 88.56 91 HIS A N 1
ATOM 765 C CA . HIS A 1 91 ? 23.792 -0.538 -19.256 1.00 88.56 91 HIS A CA 1
ATOM 766 C C . HIS A 1 91 ? 23.056 -0.168 -20.560 1.00 88.56 91 HIS A C 1
ATOM 768 O O . HIS A 1 91 ? 22.476 -1.035 -21.207 1.00 88.56 91 HIS A O 1
ATOM 774 N N . SER A 1 92 ? 23.040 1.133 -20.881 1.00 82.44 92 SER A N 1
ATOM 775 C CA . SER A 1 92 ? 22.246 1.885 -21.886 1.00 82.44 92 SER A CA 1
ATOM 776 C C . SER A 1 92 ? 21.410 1.120 -22.934 1.00 82.44 92 SER A C 1
ATOM 778 O O . SER A 1 92 ? 20.230 1.442 -23.070 1.00 82.44 92 SER A O 1
ATOM 780 N N . GLY A 1 93 ? 21.953 0.125 -23.641 1.00 86.62 93 GLY A N 1
ATOM 781 C CA . GLY A 1 93 ? 21.280 -0.582 -24.742 1.00 86.62 93 GLY A CA 1
ATOM 782 C C . GLY A 1 93 ? 19.981 -1.318 -24.372 1.00 86.62 93 GLY A C 1
ATOM 783 O O . GLY A 1 93 ? 18.975 -1.145 -25.049 1.00 86.62 93 GLY A O 1
ATOM 784 N N . CYS A 1 94 ? 19.946 -2.081 -23.271 1.00 91.94 94 CYS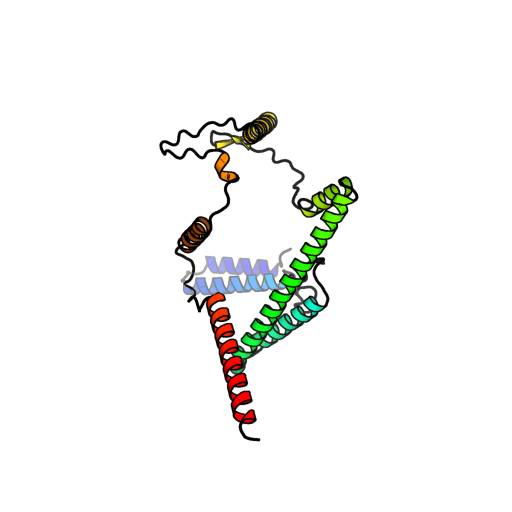 A N 1
ATOM 785 C CA . CYS A 1 94 ? 18.762 -2.870 -22.867 1.00 91.94 94 CYS A CA 1
ATOM 786 C C . CYS A 1 94 ? 17.817 -2.143 -21.892 1.00 91.94 94 CYS A C 1
ATOM 788 O O . CYS A 1 94 ? 16.828 -2.707 -21.410 1.00 91.94 94 CYS A O 1
ATOM 790 N N . LYS A 1 95 ? 18.132 -0.894 -21.523 1.00 93.88 95 LYS A N 1
ATOM 791 C CA . LYS A 1 95 ? 17.523 -0.249 -20.349 1.00 93.88 95 LYS A CA 1
ATOM 792 C C . LYS A 1 95 ? 16.053 0.103 -20.573 1.00 93.88 95 LYS A C 1
ATOM 794 O O . LYS A 1 95 ? 15.271 0.072 -19.622 1.00 93.88 95 LYS A O 1
ATOM 799 N N . LYS A 1 96 ? 15.675 0.424 -21.815 1.00 95.31 96 LYS A N 1
ATOM 800 C CA . LYS A 1 96 ? 14.295 0.756 -22.198 1.00 95.31 96 LYS A CA 1
ATOM 801 C C . LYS A 1 96 ? 13.377 -0.466 -22.104 1.00 95.31 96 LYS A C 1
ATOM 803 O O . LYS A 1 96 ? 12.333 -0.378 -21.459 1.00 95.31 96 LYS A O 1
ATOM 808 N N . ASP A 1 97 ? 13.802 -1.600 -22.652 1.00 96.50 97 ASP A N 1
ATOM 809 C CA . ASP A 1 97 ? 13.005 -2.832 -22.667 1.00 96.50 97 ASP A CA 1
ATOM 810 C C . ASP A 1 97 ? 12.866 -3.421 -21.263 1.00 96.50 97 ASP A C 1
ATOM 812 O O . ASP A 1 97 ? 11.770 -3.765 -20.823 1.00 96.50 97 ASP A O 1
ATOM 816 N N . LEU A 1 98 ? 13.949 -3.425 -20.479 1.00 96.88 98 LEU A N 1
ATOM 817 C CA . LEU A 1 98 ? 13.890 -3.863 -19.083 1.00 96.88 98 LEU A CA 1
ATOM 818 C C . LEU A 1 98 ? 13.017 -2.948 -18.219 1.00 96.88 98 LEU A C 1
ATOM 820 O O . LEU A 1 98 ? 12.316 -3.432 -17.327 1.00 96.88 98 LEU A O 1
ATOM 824 N N . ARG A 1 99 ? 12.995 -1.637 -18.502 1.00 96.50 99 ARG A N 1
ATOM 825 C CA . ARG A 1 99 ? 12.049 -0.717 -17.859 1.00 96.50 99 ARG A CA 1
ATOM 826 C C . ARG A 1 99 ? 10.609 -1.073 -18.217 1.00 96.50 99 ARG A C 1
ATOM 828 O O . ARG A 1 99 ? 9.757 -1.033 -17.331 1.00 96.50 99 ARG A O 1
ATOM 835 N N . HIS A 1 100 ? 10.331 -1.410 -19.477 1.00 97.50 100 HIS A N 1
ATOM 836 C CA . HIS A 1 100 ? 9.001 -1.841 -19.907 1.00 97.50 100 HIS A CA 1
ATOM 837 C C . HIS A 1 100 ? 8.551 -3.087 -19.136 1.00 97.50 100 HIS A C 1
ATOM 839 O O . HIS A 1 100 ? 7.513 -3.051 -18.476 1.00 97.50 100 HIS A O 1
ATOM 845 N N . ILE A 1 101 ? 9.393 -4.124 -19.104 1.00 97.69 101 ILE A N 1
ATOM 846 C CA . ILE A 1 101 ? 9.136 -5.373 -18.371 1.00 97.69 101 ILE A CA 1
ATOM 847 C C . ILE A 1 101 ? 8.873 -5.095 -16.885 1.00 97.69 101 ILE A C 1
ATOM 849 O O . ILE A 1 101 ? 7.912 -5.607 -16.307 1.00 97.69 101 ILE A O 1
ATOM 853 N N . PHE A 1 102 ? 9.692 -4.251 -16.249 1.00 97.62 102 PHE A N 1
ATOM 854 C CA . PHE A 1 102 ? 9.478 -3.856 -14.856 1.00 97.62 102 PHE A CA 1
ATOM 855 C C . PHE A 1 102 ? 8.115 -3.179 -14.649 1.00 97.62 102 PHE A C 1
ATOM 857 O O . PHE A 1 102 ? 7.381 -3.538 -13.724 1.00 97.62 102 PHE A O 1
ATOM 864 N N . VAL A 1 103 ? 7.750 -2.226 -15.511 1.00 97.75 103 VAL A N 1
ATOM 865 C CA . VAL A 1 103 ? 6.465 -1.517 -15.426 1.00 97.75 103 VAL A CA 1
ATOM 866 C C . VAL A 1 103 ? 5.289 -2.478 -15.603 1.00 97.75 103 VAL A C 1
ATOM 868 O O . VAL A 1 103 ? 4.317 -2.374 -14.854 1.00 97.75 103 VAL A O 1
ATOM 871 N N . GLU A 1 104 ? 5.366 -3.423 -16.539 1.00 98.31 104 GLU A N 1
ATOM 872 C CA . GLU A 1 104 ? 4.329 -4.440 -16.748 1.00 98.31 104 GLU A CA 1
ATOM 873 C C . GLU A 1 104 ? 4.152 -5.343 -15.530 1.00 98.31 104 GLU A C 1
ATOM 875 O O . GLU A 1 104 ? 3.037 -5.486 -15.021 1.00 98.31 104 GLU A O 1
ATOM 880 N N . LYS A 1 105 ? 5.251 -5.896 -15.000 1.00 97.25 105 LYS A N 1
ATOM 881 C CA . LYS A 1 105 ? 5.213 -6.734 -13.794 1.00 97.25 105 LYS A CA 1
ATOM 882 C C . LYS A 1 105 ? 4.655 -5.965 -12.599 1.00 97.25 105 LYS A C 1
ATOM 884 O O . LYS A 1 105 ? 3.843 -6.507 -11.849 1.00 97.25 105 LYS A O 1
ATOM 889 N N . ARG A 1 106 ? 5.020 -4.686 -12.450 1.00 97.00 106 ARG A N 1
ATOM 890 C CA . ARG A 1 106 ? 4.488 -3.818 -11.390 1.00 97.00 106 ARG A CA 1
ATOM 891 C C . ARG A 1 106 ? 2.983 -3.601 -11.538 1.00 97.00 106 ARG A C 1
ATOM 893 O O . ARG A 1 106 ? 2.257 -3.806 -10.572 1.00 97.00 106 ARG A O 1
ATOM 900 N N . LYS A 1 107 ? 2.499 -3.268 -12.741 1.00 97.75 107 LYS A N 1
ATOM 901 C CA . LYS A 1 107 ? 1.058 -3.113 -13.023 1.00 97.75 107 LYS A CA 1
ATOM 902 C C . LYS A 1 107 ? 0.275 -4.391 -12.710 1.00 97.75 107 LYS A C 1
ATOM 904 O O . LYS A 1 107 ? -0.801 -4.320 -12.116 1.00 97.75 107 LYS A O 1
ATOM 909 N N . LEU A 1 108 ? 0.810 -5.553 -13.088 1.00 97.62 108 LEU A N 1
ATOM 910 C CA . LEU A 1 108 ? 0.183 -6.848 -12.822 1.00 97.62 108 LEU A CA 1
ATOM 911 C C . LEU A 1 108 ? 0.092 -7.145 -11.318 1.00 97.62 108 LEU A C 1
ATOM 913 O O . LEU A 1 108 ? -0.962 -7.574 -10.833 1.00 97.62 108 LEU A O 1
ATOM 917 N N . PHE A 1 109 ? 1.174 -6.884 -10.579 1.00 96.81 109 PHE A N 1
ATOM 918 C CA . PHE A 1 109 ? 1.188 -6.987 -9.123 1.00 96.81 109 PHE A CA 1
ATOM 919 C C . PHE A 1 109 ? 0.160 -6.044 -8.487 1.00 96.81 109 PHE A C 1
ATOM 921 O O . PHE A 1 109 ? -0.657 -6.496 -7.686 1.00 96.81 109 PHE A O 1
ATOM 928 N N . ASP A 1 110 ? 0.142 -4.768 -8.878 1.00 94.94 110 ASP A N 1
ATOM 929 C CA . ASP A 1 110 ? -0.765 -3.765 -8.312 1.00 94.94 110 ASP A CA 1
ATOM 930 C C . ASP A 1 110 ? -2.235 -4.147 -8.543 1.00 94.94 110 ASP A C 1
ATOM 932 O O . ASP A 1 110 ? -3.034 -4.136 -7.603 1.00 94.94 110 ASP A O 1
ATOM 936 N N . LYS A 1 111 ? -2.588 -4.580 -9.763 1.00 97.50 111 LYS A N 1
ATOM 937 C CA . LYS A 1 111 ? -3.941 -5.056 -10.097 1.00 97.50 111 LYS A CA 1
ATOM 938 C C . LYS A 1 111 ? -4.345 -6.259 -9.242 1.00 97.50 111 LYS A C 1
ATOM 940 O O . LYS A 1 111 ? -5.443 -6.287 -8.686 1.00 97.50 111 LYS A O 1
ATOM 945 N N . SER A 1 112 ? -3.456 -7.241 -9.113 1.00 96.19 112 SER A N 1
ATOM 946 C CA . SER A 1 112 ? -3.720 -8.455 -8.330 1.00 96.19 112 SER A CA 1
ATOM 947 C C . SER A 1 112 ? -3.836 -8.151 -6.836 1.00 96.19 112 SER A C 1
ATOM 949 O O . SER A 1 112 ? -4.712 -8.686 -6.160 1.00 96.19 112 SER A O 1
ATOM 951 N N . SER A 1 113 ? -2.994 -7.249 -6.329 1.00 95.00 113 SER A N 1
ATOM 952 C CA . SER A 1 113 ? -2.988 -6.791 -4.938 1.00 95.00 113 SER A CA 1
ATOM 953 C C . SER A 1 113 ? -4.294 -6.082 -4.585 1.00 95.00 113 SER A C 1
ATOM 955 O O . SER A 1 113 ? -4.938 -6.409 -3.588 1.00 95.00 113 SER A O 1
ATOM 957 N N . GLN A 1 114 ? -4.755 -5.173 -5.450 1.00 95.31 114 GLN A N 1
ATOM 958 C CA . GLN A 1 114 ? -6.050 -4.516 -5.282 1.00 95.31 114 GLN A CA 1
ATOM 959 C C . GLN A 1 114 ? -7.212 -5.511 -5.331 1.00 95.31 114 GLN A C 1
ATOM 961 O O . GLN A 1 114 ? -8.117 -5.411 -4.504 1.00 95.31 114 GLN A O 1
ATOM 966 N N . LYS A 1 115 ? -7.185 -6.482 -6.255 1.00 96.75 115 LYS A N 1
ATOM 967 C CA . LYS A 1 115 ? -8.212 -7.532 -6.343 1.00 96.75 115 LYS A CA 1
ATOM 968 C C . LYS A 1 115 ? -8.284 -8.351 -5.052 1.00 96.75 115 LYS A C 1
ATOM 970 O O . LYS A 1 115 ? -9.363 -8.458 -4.479 1.00 96.75 115 LYS A O 1
ATOM 975 N N . ALA A 1 116 ? -7.151 -8.853 -4.563 1.00 95.38 116 ALA A N 1
ATOM 976 C CA . ALA A 1 116 ? -7.089 -9.632 -3.326 1.00 95.38 116 ALA A CA 1
ATOM 977 C C . ALA A 1 116 ? -7.577 -8.825 -2.113 1.00 95.38 116 ALA A C 1
ATOM 979 O O . ALA A 1 116 ? -8.354 -9.321 -1.300 1.00 95.38 116 ALA A O 1
ATOM 980 N N . LYS A 1 117 ? -7.186 -7.547 -2.026 1.00 94.19 117 LYS A N 1
ATOM 981 C CA . LYS A 1 117 ? -7.648 -6.639 -0.973 1.00 94.19 117 LYS A CA 1
ATOM 982 C C . LYS A 1 117 ? -9.168 -6.442 -1.009 1.00 94.19 117 LYS A C 1
ATOM 984 O O . LYS A 1 117 ? -9.807 -6.542 0.033 1.00 94.19 117 LYS A O 1
ATOM 989 N N . ARG A 1 118 ? -9.747 -6.189 -2.190 1.00 96.00 118 ARG A N 1
ATOM 990 C CA . ARG A 1 118 ? -11.205 -6.040 -2.359 1.00 96.00 118 ARG A CA 1
ATOM 991 C C . ARG A 1 118 ? -11.947 -7.320 -1.986 1.00 96.00 118 ARG A C 1
ATOM 993 O O . ARG A 1 118 ? -12.924 -7.243 -1.258 1.00 96.00 118 ARG A O 1
ATOM 1000 N N . GLN A 1 119 ? -11.461 -8.477 -2.435 1.00 96.19 119 GLN A N 1
ATOM 1001 C CA . GLN A 1 119 ? -12.061 -9.774 -2.107 1.00 96.19 119 GLN A CA 1
ATOM 1002 C C . GLN A 1 119 ? -12.054 -10.044 -0.601 1.00 96.19 119 GLN A C 1
ATOM 1004 O O . GLN A 1 119 ? -13.070 -10.438 -0.043 1.00 96.19 119 GLN A O 1
ATOM 1009 N N . PHE A 1 120 ? -10.933 -9.778 0.071 1.00 95.00 120 PHE A N 1
ATOM 1010 C CA . PHE A 1 120 ? -10.844 -9.934 1.518 1.00 95.00 120 PHE A CA 1
ATOM 1011 C C . PHE A 1 120 ? -11.822 -9.017 2.263 1.00 95.00 120 PHE A C 1
ATOM 1013 O O . PHE A 1 120 ? -12.467 -9.451 3.213 1.00 95.00 120 PHE A O 1
ATOM 1020 N N . TRP A 1 121 ? -11.946 -7.756 1.843 1.00 91.50 121 TRP A N 1
ATOM 1021 C CA . TRP A 1 121 ? -12.891 -6.816 2.452 1.00 91.50 121 TRP A CA 1
ATOM 1022 C C . TRP A 1 121 ? -14.344 -7.199 2.207 1.00 91.50 121 TRP A C 1
ATOM 1024 O O . TRP A 1 121 ? -15.129 -7.143 3.144 1.00 91.50 121 TRP A O 1
ATOM 1034 N N . TYR A 1 122 ? -14.672 -7.645 0.997 1.00 94.81 122 TYR A N 1
ATOM 1035 C CA . TYR A 1 122 ? -15.998 -8.158 0.670 1.00 94.81 122 TYR A CA 1
ATOM 1036 C C . TYR A 1 122 ? -16.367 -9.347 1.564 1.00 94.81 122 TYR A C 1
ATOM 1038 O O . TYR A 1 122 ? -17.379 -9.310 2.250 1.00 94.81 122 TYR A O 1
ATOM 1046 N N . HIS A 1 123 ? -15.481 -10.340 1.671 1.00 94.81 123 HIS A N 1
ATOM 1047 C CA . HIS A 1 123 ? -15.707 -11.489 2.547 1.00 94.81 123 HIS A CA 1
ATOM 1048 C C . HIS A 1 123 ? -15.809 -11.093 4.029 1.00 94.81 123 HIS A C 1
ATOM 1050 O O . HIS A 1 123 ? -16.645 -11.605 4.764 1.00 94.81 123 HIS A O 1
ATOM 1056 N N . SER A 1 124 ? -14.975 -10.150 4.477 1.00 90.75 124 SER A N 1
ATOM 1057 C CA . SER A 1 124 ? -15.041 -9.637 5.852 1.00 90.75 124 SER A CA 1
ATOM 1058 C C . SER A 1 124 ? -16.373 -8.929 6.126 1.00 90.75 124 SER A C 1
ATOM 1060 O O . SER A 1 124 ? -16.904 -9.030 7.226 1.00 90.75 124 SER A O 1
ATOM 1062 N N . GLN A 1 125 ? -16.915 -8.213 5.137 1.00 91.75 125 GLN A N 1
ATOM 1063 C CA . GLN A 1 125 ? -18.217 -7.559 5.227 1.00 91.75 125 GLN A CA 1
ATOM 1064 C C . GLN A 1 125 ? -19.354 -8.582 5.290 1.00 91.75 125 GLN A C 1
ATOM 1066 O O . GLN A 1 125 ? -20.225 -8.444 6.142 1.00 91.75 125 GLN A O 1
ATOM 1071 N N . GLU A 1 126 ? -19.332 -9.613 4.442 1.00 94.38 126 GLU A N 1
ATOM 1072 C CA . GLU A 1 126 ? -20.312 -10.708 4.492 1.00 94.38 126 GLU A CA 1
ATOM 1073 C C . GLU A 1 126 ? -20.321 -11.385 5.865 1.00 94.38 126 GLU A C 1
ATOM 1075 O O . GLU A 1 126 ? -21.379 -11.509 6.477 1.00 94.38 126 GLU A O 1
ATOM 1080 N N . GLN A 1 127 ? -19.1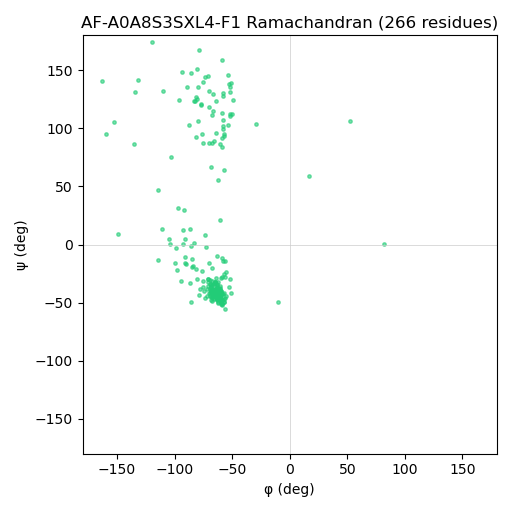42 -11.715 6.405 1.00 92.06 127 GLN A N 1
ATOM 1081 C CA . GLN A 1 127 ? -19.028 -12.290 7.749 1.00 92.06 127 GLN A CA 1
ATOM 1082 C C . GLN A 1 127 ? -19.652 -11.391 8.823 1.00 92.06 127 GLN A C 1
ATOM 1084 O O . GLN A 1 127 ? -20.341 -11.886 9.711 1.00 92.06 127 GLN A O 1
ATOM 1089 N N . LEU A 1 128 ? -19.442 -10.072 8.744 1.00 89.38 128 LEU A N 1
ATOM 1090 C CA . LEU A 1 128 ? -20.050 -9.124 9.679 1.00 89.38 128 LEU A CA 1
ATOM 1091 C C . LEU A 1 128 ? -21.578 -9.079 9.547 1.00 89.38 128 LEU A C 1
ATOM 1093 O O . LEU A 1 128 ? -22.267 -9.027 10.563 1.00 89.38 128 LEU A O 1
ATOM 1097 N N . LEU A 1 129 ? -22.117 -9.114 8.327 1.00 91.00 129 LEU A N 1
ATOM 1098 C CA . LEU A 1 129 ? -23.566 -9.144 8.104 1.00 91.00 129 LEU A CA 1
ATOM 1099 C C . LEU A 1 129 ? -24.194 -10.438 8.641 1.00 91.00 129 LEU A C 1
ATOM 1101 O O . LEU A 1 129 ? -25.278 -10.402 9.224 1.00 91.00 129 LEU A O 1
ATOM 1105 N N . ASP A 1 130 ? -23.505 -11.567 8.497 1.00 93.44 130 ASP A N 1
ATOM 1106 C CA . ASP A 1 130 ? -23.945 -12.843 9.063 1.00 93.44 130 ASP A CA 1
ATOM 1107 C C . ASP A 1 130 ? -23.871 -12.843 10.595 1.00 93.44 130 ASP A C 1
ATOM 1109 O O . ASP A 1 130 ? -24.799 -13.298 11.267 1.00 93.44 130 ASP A O 1
ATOM 1113 N N . ASP A 1 131 ? -22.811 -12.269 11.170 1.00 90.56 131 ASP A N 1
ATOM 1114 C CA . ASP A 1 131 ? -22.698 -12.088 12.617 1.00 90.56 131 ASP A CA 1
ATOM 1115 C C . ASP A 1 131 ? -23.812 -11.194 13.166 1.00 90.56 131 ASP A C 1
ATOM 1117 O O . ASP A 1 131 ? -24.371 -11.515 14.209 1.00 90.56 131 ASP A O 1
ATOM 1121 N N . GLN A 1 132 ? -24.183 -10.120 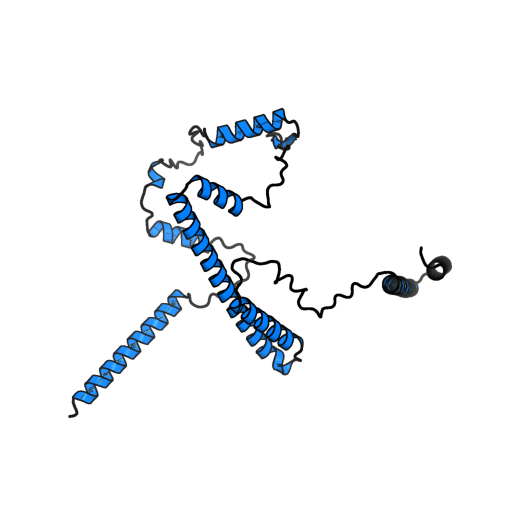12.463 1.00 91.56 132 GLN A N 1
ATOM 1122 C CA . GLN A 1 132 ? -25.287 -9.245 12.864 1.00 91.56 132 GLN A CA 1
ATOM 1123 C C . GLN A 1 132 ? -26.614 -10.007 12.953 1.00 91.56 132 GLN A C 1
ATOM 1125 O O . GLN A 1 132 ? -27.380 -9.792 13.893 1.00 91.56 132 GLN A O 1
ATOM 1130 N N . LYS A 1 133 ? -26.883 -10.899 11.990 1.00 91.88 133 LYS A N 1
ATOM 1131 C CA . LYS A 1 133 ? -28.097 -11.730 11.975 1.00 91.88 133 LYS A CA 1
ATOM 1132 C C . LYS A 1 133 ? -28.101 -12.773 13.093 1.00 91.88 133 LYS A C 1
ATOM 1134 O O . LYS A 1 133 ? -29.168 -13.108 13.597 1.00 91.88 133 LYS A O 1
ATOM 1139 N N . ARG A 1 134 ? -26.928 -13.301 13.456 1.00 93.69 134 ARG A N 1
ATOM 1140 C CA . ARG A 1 134 ? -26.782 -14.371 14.453 1.00 93.69 134 ARG A CA 1
ATOM 1141 C C . ARG A 1 134 ? -26.712 -13.852 15.891 1.00 93.69 134 ARG A C 1
ATOM 1143 O O . ARG A 1 134 ? -27.394 -14.389 16.756 1.00 93.69 134 ARG A O 1
ATOM 1150 N N . ASP A 1 135 ? -25.864 -12.861 16.152 1.00 93.50 135 ASP A N 1
ATOM 1151 C CA . ASP A 1 135 ? -25.675 -12.236 17.463 1.00 93.50 135 ASP A CA 1
ATOM 1152 C C . ASP A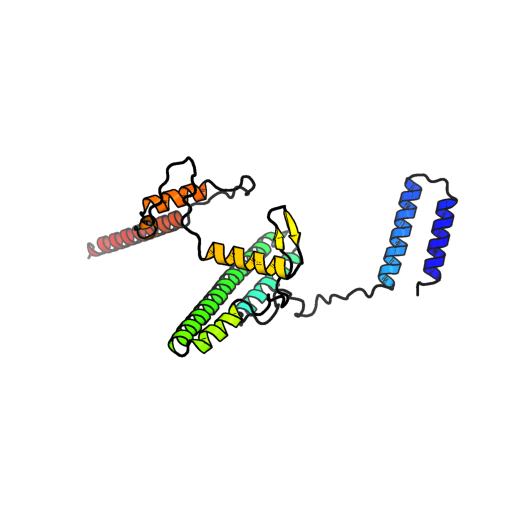 1 135 ? -25.202 -10.771 17.314 1.00 93.50 135 ASP A C 1
ATOM 1154 O O . ASP A 1 135 ? -24.017 -10.503 17.060 1.00 93.50 135 ASP A O 1
ATOM 1158 N N . PRO A 1 136 ? -26.095 -9.794 17.558 1.00 88.75 136 PRO A N 1
ATOM 1159 C CA . PRO A 1 136 ? -25.752 -8.377 17.512 1.00 88.75 136 PRO A CA 1
ATOM 1160 C C . PRO A 1 136 ? -24.589 -7.977 18.436 1.00 88.75 136 PRO A C 1
ATOM 1162 O O . PRO A 1 136 ? -23.878 -7.015 18.141 1.00 88.75 136 PRO A O 1
ATOM 1165 N N . ARG A 1 137 ? -24.352 -8.688 19.551 1.00 87.75 137 ARG A N 1
ATOM 1166 C CA . ARG A 1 137 ? -23.248 -8.369 20.476 1.00 87.75 137 ARG A CA 1
ATOM 1167 C C . ARG A 1 137 ? -21.888 -8.736 19.880 1.00 87.75 137 ARG A C 1
ATOM 1169 O O . ARG A 1 137 ? -20.949 -7.939 19.963 1.00 87.75 137 ARG A O 1
ATOM 1176 N N . GLU A 1 138 ? -21.777 -9.909 19.260 1.00 84.62 138 GLU A N 1
ATOM 1177 C CA . GLU A 1 138 ? -20.587 -10.344 18.510 1.00 84.62 138 GLU A CA 1
ATOM 1178 C C . GLU A 1 138 ? -20.270 -9.387 17.352 1.00 84.62 138 GLU A C 1
ATOM 1180 O O . GLU A 1 138 ? -19.106 -9.010 17.170 1.00 84.62 138 GLU A O 1
ATOM 1185 N N . PHE A 1 139 ? -21.295 -8.925 16.628 1.00 88.12 139 PHE A N 1
ATOM 1186 C CA . PHE A 1 139 ? -21.147 -7.933 15.560 1.00 88.12 139 PHE A CA 1
ATOM 1187 C C . PHE A 1 139 ? -20.467 -6.648 16.051 1.00 88.12 139 PHE A C 1
ATOM 1189 O O . PHE A 1 139 ? -19.411 -6.267 15.536 1.00 88.12 139 PHE A O 1
ATOM 1196 N N . TRP A 1 140 ? -21.005 -6.008 17.097 1.00 85.19 140 TRP A N 1
ATOM 1197 C CA . TRP A 1 140 ? -20.430 -4.770 17.640 1.00 85.19 140 TRP A CA 1
ATOM 1198 C C . TRP A 1 140 ? -19.021 -4.973 18.203 1.00 85.19 140 TRP A C 1
ATOM 1200 O O . TRP A 1 140 ? -18.149 -4.117 18.037 1.00 85.19 140 TRP A O 1
ATOM 1210 N N . LYS A 1 141 ? -18.751 -6.137 18.805 1.00 85.81 141 LYS A N 1
ATOM 1211 C CA . LYS A 1 141 ? -17.411 -6.511 19.278 1.00 85.81 141 LYS A CA 1
ATOM 1212 C C . LYS A 1 141 ? -16.408 -6.628 18.127 1.00 85.81 141 LYS A C 1
ATOM 1214 O O . LYS A 1 141 ? -15.250 -6.239 18.294 1.00 85.81 141 LYS A O 1
ATOM 1219 N N . LYS A 1 142 ? -16.817 -7.159 16.971 1.00 83.56 142 LYS A N 1
ATOM 1220 C CA . LYS A 1 142 ? -15.974 -7.258 15.769 1.00 83.56 142 LYS A CA 1
ATOM 1221 C C . LYS A 1 142 ? -15.793 -5.897 15.092 1.00 83.56 142 LYS A C 1
ATOM 1223 O O . LYS A 1 142 ? -14.651 -5.517 14.844 1.00 83.56 142 LYS A O 1
ATOM 1228 N N . ILE A 1 143 ? -16.859 -5.117 14.907 1.00 83.06 143 ILE A N 1
ATOM 1229 C CA . ILE A 1 143 ? -16.802 -3.735 14.389 1.00 83.06 143 ILE A CA 1
ATOM 1230 C C . ILE A 1 143 ? -15.865 -2.855 15.226 1.00 83.06 143 ILE A C 1
ATOM 1232 O O . ILE A 1 143 ? -15.011 -2.158 14.675 1.00 83.06 143 ILE A O 1
ATOM 1236 N N . GLY A 1 144 ? -15.944 -2.945 16.558 1.00 76.25 144 GLY A N 1
ATOM 1237 C CA . GLY A 1 144 ? -15.072 -2.189 17.461 1.00 76.25 144 GLY A CA 1
ATOM 1238 C C . GLY A 1 144 ? -13.577 -2.471 17.259 1.00 76.25 144 GLY A C 1
ATOM 1239 O O . GLY A 1 144 ? -12.748 -1.587 17.479 1.00 76.25 144 GLY A O 1
ATOM 1240 N N . LYS A 1 145 ? -13.219 -3.672 16.779 1.00 76.56 145 LYS A N 1
ATOM 1241 C CA . LYS A 1 145 ? -11.837 -4.034 16.420 1.00 76.56 145 LYS A CA 1
ATOM 1242 C C . LYS A 1 145 ? -11.419 -3.511 15.044 1.00 76.56 145 LYS A C 1
ATOM 1244 O O . LYS A 1 145 ? -10.235 -3.258 14.846 1.00 76.56 145 LYS A O 1
ATOM 1249 N N . VAL A 1 146 ? -12.361 -3.362 14.110 1.00 71.25 146 VAL A N 1
ATOM 1250 C CA . VAL A 1 146 ? -12.100 -2.937 12.722 1.00 71.25 146 VAL A CA 1
ATOM 1251 C C . VAL A 1 146 ? -11.806 -1.437 12.633 1.00 71.25 146 VAL A C 1
ATOM 1253 O O . VAL A 1 146 ? -10.950 -1.042 11.847 1.00 71.25 146 VAL A O 1
ATOM 1256 N N . GLY A 1 147 ? -12.474 -0.607 13.441 1.00 55.66 147 GLY A N 1
ATOM 1257 C CA . GLY A 1 147 ? -12.412 0.851 13.281 1.00 55.66 147 GLY A CA 1
ATOM 1258 C C . GLY A 1 147 ? -11.440 1.612 14.185 1.00 55.66 147 GLY A C 1
ATOM 1259 O O . GLY A 1 147 ? -11.102 2.742 13.862 1.00 55.66 147 GLY A O 1
ATOM 1260 N N . VAL A 1 148 ? -11.025 1.074 15.341 1.00 51.38 148 VAL A N 1
ATOM 1261 C CA . VAL A 1 148 ? -10.511 1.962 16.413 1.00 51.38 148 VAL A CA 1
ATOM 1262 C C . VAL A 1 148 ? -9.432 1.334 17.311 1.00 51.38 148 VAL A C 1
ATOM 1264 O O . VAL A 1 148 ? -9.076 1.896 18.342 1.00 51.38 148 VAL A O 1
ATOM 1267 N N . GLY A 1 149 ? -8.905 0.155 16.972 1.00 48.12 149 GLY A N 1
ATOM 1268 C CA . GLY A 1 149 ? -8.046 -0.613 17.887 1.00 48.12 149 GLY A CA 1
ATOM 1269 C C . GLY A 1 149 ? -6.661 -0.012 18.166 1.00 48.12 149 GLY A C 1
ATOM 1270 O O . GLY A 1 149 ? -6.144 -0.194 19.264 1.00 48.12 149 GLY A O 1
ATOM 1271 N N . ASN A 1 150 ? -6.075 0.718 17.209 1.00 50.06 150 ASN A N 1
ATOM 1272 C CA . ASN A 1 150 ? -4.686 1.199 17.306 1.00 50.06 150 ASN A CA 1
ATOM 1273 C C . ASN A 1 150 ? -4.536 2.727 17.397 1.00 50.06 150 ASN A C 1
ATOM 1275 O O . ASN A 1 150 ? -3.456 3.191 17.747 1.00 50.06 150 ASN A O 1
ATOM 1279 N N . GLU A 1 151 ? -5.585 3.501 17.108 1.00 53.41 151 GLU A N 1
ATOM 1280 C CA . GLU A 1 151 ? -5.542 4.976 17.111 1.00 53.41 151 GLU A CA 1
ATOM 1281 C C . GLU A 1 151 ? -6.202 5.611 18.339 1.00 53.41 151 GLU A C 1
ATOM 1283 O O . GLU A 1 151 ? -6.169 6.829 18.492 1.00 53.41 151 GLU A O 1
ATOM 1288 N N . ARG A 1 152 ? -6.735 4.811 19.275 1.00 53.88 152 ARG A N 1
ATOM 1289 C CA . ARG A 1 152 ? -7.045 5.327 20.613 1.00 53.88 152 ARG A CA 1
ATOM 1290 C C . ARG A 1 152 ? -5.731 5.650 21.313 1.00 53.88 152 ARG A C 1
ATOM 1292 O O . ARG A 1 152 ? -5.210 4.836 22.078 1.00 53.88 152 ARG A O 1
ATOM 1299 N N . GLN A 1 153 ? -5.217 6.860 21.113 1.00 54.31 153 GLN A N 1
ATOM 1300 C CA . GLN A 1 153 ? -4.584 7.539 22.232 1.00 54.31 153 GLN A CA 1
ATOM 1301 C C . GLN A 1 153 ? -5.593 7.451 23.381 1.00 54.31 153 GLN A C 1
ATOM 1303 O O . GLN A 1 153 ? -6.711 7.947 23.284 1.00 54.31 153 GLN A O 1
ATOM 1308 N N . LYS A 1 154 ? -5.256 6.693 24.430 1.00 57.72 154 LYS A N 1
ATOM 1309 C CA . LYS A 1 154 ? -6.143 6.500 25.589 1.00 57.72 154 LYS A CA 1
ATOM 1310 C C . LYS A 1 154 ? -6.404 7.813 26.337 1.00 57.72 154 LYS A C 1
ATOM 1312 O O . LYS A 1 154 ? -7.247 7.841 27.225 1.00 57.72 154 LYS A O 1
ATOM 1317 N N . SER A 1 155 ? -5.673 8.873 25.998 1.00 66.50 155 SER A N 1
ATOM 1318 C CA . SER A 1 155 ? -5.910 10.224 26.470 1.00 66.50 155 SER A CA 1
ATOM 1319 C C . SER A 1 155 ? -7.048 10.849 25.673 1.00 66.50 155 SER A C 1
ATOM 1321 O O . SER A 1 155 ? -6.895 11.223 24.512 1.00 66.50 155 SER A O 1
ATOM 1323 N N . ILE A 1 156 ? -8.190 10.964 26.337 1.00 70.56 156 ILE A N 1
ATOM 1324 C CA . ILE A 1 156 ? -9.234 11.924 25.994 1.00 70.56 156 ILE A CA 1
ATOM 1325 C C . ILE A 1 156 ? -8.547 13.298 25.836 1.00 70.56 156 ILE A C 1
ATOM 1327 O O . ILE A 1 156 ? -7.821 13.684 26.755 1.00 70.56 156 ILE A O 1
ATOM 1331 N N . PRO A 1 157 ? -8.683 14.004 24.697 1.00 72.31 157 PRO A N 1
ATOM 1332 C CA . PRO A 1 157 ? -8.091 15.330 24.538 1.00 72.31 157 PRO A CA 1
ATOM 1333 C C . PRO A 1 157 ? -8.640 16.274 25.612 1.00 72.31 157 PRO A C 1
ATOM 1335 O O . PRO A 1 157 ? -9.826 16.576 25.620 1.00 72.31 157 PRO A O 1
ATOM 1338 N N . MET A 1 158 ? -7.790 16.711 26.539 1.00 87.12 158 MET A N 1
ATOM 1339 C CA . MET A 1 158 ? -8.170 17.605 27.643 1.00 87.12 158 MET A CA 1
ATOM 1340 C C . MET A 1 158 ? -7.848 19.069 27.329 1.00 87.12 158 MET A C 1
ATOM 1342 O O . MET A 1 158 ? -7.515 19.843 28.218 1.00 87.12 158 MET A O 1
ATOM 1346 N N . GLU A 1 159 ? -7.924 19.441 26.056 1.00 89.19 159 GLU A N 1
ATOM 1347 C CA . GLU A 1 159 ? -7.659 20.791 25.571 1.00 89.19 159 GLU A CA 1
ATOM 1348 C C . GLU A 1 159 ? -8.762 21.183 24.588 1.00 89.19 159 GLU A C 1
ATOM 1350 O O . GLU A 1 159 ? -9.117 20.405 23.697 1.00 89.19 159 GLU A O 1
ATOM 1355 N N . VAL A 1 160 ? -9.331 22.376 24.768 1.00 90.06 160 VAL A N 1
ATOM 1356 C CA . VAL A 1 160 ? -10.337 22.941 23.862 1.00 90.06 160 VAL A CA 1
ATOM 1357 C C . VAL A 1 160 ? -9.995 24.376 23.505 1.00 90.06 160 VAL A C 1
ATOM 1359 O O . VAL A 1 160 ? -9.563 25.155 24.352 1.00 90.06 160 VAL A O 1
ATOM 1362 N N . THR A 1 161 ? -10.244 24.739 22.250 1.00 91.38 161 THR A N 1
ATOM 1363 C CA . THR A 1 161 ? -10.213 26.133 21.805 1.00 91.38 161 THR A CA 1
ATOM 1364 C C . THR A 1 161 ? -11.546 26.795 22.151 1.00 91.38 161 THR A C 1
ATOM 1366 O O . THR A 1 161 ? -12.619 26.302 21.785 1.00 91.38 161 THR A O 1
ATOM 1369 N N . LEU A 1 162 ? -11.479 27.885 22.907 1.00 89.94 162 LEU A N 1
ATOM 1370 C CA . LEU A 1 162 ? -12.609 28.741 23.241 1.00 89.94 162 LEU A CA 1
ATOM 1371 C C . LEU A 1 162 ? -12.935 29.679 22.071 1.00 89.94 162 LEU A C 1
ATOM 1373 O O . LEU A 1 162 ? -12.177 29.800 21.109 1.00 89.94 162 LEU A O 1
ATOM 1377 N N . ASP A 1 163 ? -14.098 30.326 22.134 1.00 87.38 163 ASP A N 1
ATOM 1378 C CA . ASP A 1 163 ? -14.599 31.160 21.032 1.00 87.38 163 ASP A CA 1
ATOM 1379 C C . ASP A 1 163 ? -13.788 32.462 20.852 1.00 87.38 163 ASP A C 1
ATOM 1381 O O . ASP A 1 163 ? -13.845 33.088 19.798 1.00 87.38 163 ASP A O 1
ATOM 1385 N N . ASP A 1 164 ? -12.984 32.836 21.851 1.00 88.69 164 ASP A N 1
ATOM 1386 C CA . ASP A 1 164 ? -12.009 33.934 21.805 1.00 88.69 164 ASP A CA 1
ATOM 1387 C C . ASP A 1 164 ? -10.657 33.528 21.178 1.00 88.69 164 ASP A C 1
ATOM 1389 O O . ASP A 1 164 ? -9.739 34.343 21.089 1.00 88.69 164 ASP A O 1
ATOM 1393 N N . GLY A 1 165 ? -10.525 32.270 20.739 1.00 86.75 165 GLY A N 1
ATOM 1394 C CA . GLY A 1 165 ? -9.305 31.714 20.158 1.00 86.75 165 GLY A CA 1
ATOM 1395 C C . GLY A 1 165 ? -8.267 31.249 21.182 1.00 86.75 165 GLY A C 1
ATOM 1396 O O . GLY A 1 165 ? -7.217 30.746 20.780 1.00 86.75 165 GLY A O 1
ATOM 1397 N N . THR A 1 166 ? -8.535 31.370 22.485 1.00 91.75 166 THR A N 1
ATOM 1398 C CA . THR A 1 166 ? -7.639 30.864 23.532 1.00 91.75 166 THR A CA 1
ATOM 1399 C C . THR A 1 166 ? -7.817 29.361 23.743 1.00 91.75 166 THR A C 1
ATOM 1401 O O . THR A 1 166 ? -8.886 28.791 23.518 1.00 91.75 166 THR A O 1
ATOM 1404 N N . THR A 1 167 ? -6.754 28.684 24.167 1.00 92.19 167 THR A N 1
ATOM 1405 C CA . THR A 1 167 ? -6.778 27.258 24.515 1.00 92.19 167 THR A CA 1
ATOM 1406 C C . THR A 1 167 ? -6.957 27.093 26.018 1.00 92.19 167 THR A C 1
ATOM 1408 O O . THR A 1 167 ? -6.157 27.611 26.797 1.00 92.19 167 THR A O 1
ATOM 1411 N N . SER A 1 168 ? -7.980 26.345 26.433 1.00 90.94 168 SER A N 1
ATOM 1412 C CA . SER A 1 168 ? -8.206 25.986 27.834 1.00 90.94 168 SER A CA 1
ATOM 1413 C C . SER A 1 168 ? -7.946 24.502 28.061 1.00 90.94 168 SER A C 1
ATOM 1415 O O . SER A 1 168 ? -8.455 23.649 27.330 1.00 90.94 168 SER A O 1
ATOM 1417 N N . THR A 1 169 ? -7.177 24.205 29.108 1.00 92.56 169 THR A N 1
ATOM 1418 C CA . THR A 1 169 ? -6.914 22.847 29.608 1.00 92.56 169 THR A CA 1
ATOM 1419 C C . THR A 1 169 ? -7.677 22.539 30.899 1.00 92.56 169 THR A C 1
ATOM 1421 O O . THR A 1 169 ? -7.464 21.498 31.521 1.00 92.56 169 THR A O 1
ATOM 1424 N N . ASP A 1 170 ? -8.534 23.458 31.355 1.00 93.38 170 ASP A N 1
ATOM 1425 C CA . ASP A 1 170 ? -9.341 23.246 32.553 1.00 93.38 170 ASP A CA 1
ATOM 1426 C C . ASP A 1 170 ? -10.423 22.188 32.299 1.00 93.38 170 ASP A C 1
ATOM 1428 O O . ASP A 1 170 ? -11.172 22.245 31.322 1.00 93.38 170 ASP A O 1
ATOM 1432 N N . THR A 1 171 ? -10.534 21.226 33.215 1.00 90.62 171 THR A N 1
ATOM 1433 C CA . THR A 1 171 ? -11.394 20.047 33.040 1.00 90.62 171 THR A CA 1
ATOM 1434 C C . THR A 1 171 ? -12.867 20.428 32.932 1.00 90.62 171 THR A C 1
ATOM 1436 O O . THR A 1 171 ? -13.575 19.907 32.071 1.00 90.62 171 THR A O 1
ATOM 1439 N N . ASN A 1 172 ? -13.335 21.364 33.760 1.00 92.00 172 ASN A N 1
ATOM 1440 C CA . ASN A 1 172 ? -14.735 21.785 33.738 1.00 92.00 172 ASN A CA 1
ATOM 1441 C C . ASN A 1 172 ? -15.061 22.546 32.451 1.00 92.00 172 ASN A C 1
ATOM 1443 O O . ASN A 1 172 ? -16.107 22.325 31.840 1.00 92.00 172 ASN A O 1
ATOM 1447 N N . THR A 1 173 ? -14.140 23.400 32.011 1.00 90.19 173 THR A N 1
ATOM 1448 C CA . THR A 1 173 ? -14.264 24.161 30.765 1.00 90.19 173 THR A CA 1
ATOM 1449 C C . THR A 1 173 ? -14.320 23.241 29.544 1.00 90.19 173 THR A C 1
ATOM 1451 O O . THR A 1 173 ? -15.217 23.380 28.709 1.00 90.19 173 THR A O 1
ATOM 1454 N N . VAL A 1 174 ? -13.423 22.252 29.472 1.00 91.50 174 VAL A N 1
ATOM 1455 C CA . VAL A 1 174 ? -13.389 21.234 28.410 1.00 91.50 174 VAL A CA 1
ATOM 1456 C C . VAL A 1 174 ? -14.699 20.446 28.365 1.00 91.50 174 VAL A C 1
ATOM 1458 O O . VAL A 1 174 ? -15.340 20.377 27.314 1.00 91.50 174 VAL A O 1
ATOM 1461 N N . LEU A 1 175 ? -15.144 19.904 29.505 1.00 90.88 175 LEU A N 1
ATOM 1462 C CA . LEU A 1 175 ? -16.363 19.092 29.578 1.00 90.88 175 LEU A CA 1
ATOM 1463 C C . LEU A 1 175 ? -17.617 19.891 29.213 1.00 90.88 175 LEU A C 1
ATOM 1465 O O . LEU A 1 175 ? -18.464 19.397 28.467 1.00 90.88 175 LEU A O 1
ATOM 1469 N N . ASN A 1 176 ? -17.726 21.136 29.681 1.00 92.69 176 ASN A N 1
ATOM 1470 C CA . ASN A 1 176 ? -18.850 22.004 29.334 1.00 92.69 176 ASN A CA 1
ATOM 1471 C C . ASN A 1 176 ? -18.848 22.370 27.847 1.00 92.69 176 ASN A C 1
ATOM 1473 O O . ASN A 1 176 ? -19.904 22.348 27.217 1.00 92.69 176 ASN A O 1
ATOM 1477 N N . LYS A 1 177 ? -17.680 22.655 27.254 1.00 92.06 177 LYS A N 1
ATOM 1478 C CA . LYS A 1 177 ? -17.577 22.914 25.812 1.00 92.06 177 LYS A CA 1
ATOM 1479 C C . LYS A 1 177 ? -18.013 21.692 25.011 1.00 92.06 177 LYS A C 1
ATOM 1481 O O . LYS A 1 177 ? -18.800 21.836 24.083 1.00 92.06 177 LYS A O 1
ATOM 1486 N N . TRP A 1 178 ? -17.570 20.496 25.396 1.00 90.50 178 TRP A N 1
ATOM 1487 C CA . TRP A 1 178 ? -17.959 19.248 24.737 1.00 90.50 178 TRP A CA 1
ATOM 1488 C C . TRP A 1 178 ? -19.451 18.981 24.835 1.00 90.50 178 TRP A C 1
ATOM 1490 O O . TRP A 1 178 ? -20.077 18.692 23.817 1.00 90.50 178 TRP A O 1
ATOM 1500 N N . LYS A 1 179 ? -20.024 19.135 26.033 1.00 91.44 179 LYS A N 1
ATOM 1501 C CA . LYS A 1 179 ? -21.463 19.004 26.253 1.00 91.44 179 LYS A CA 1
ATOM 1502 C C . LYS A 1 179 ? -22.237 19.972 25.361 1.00 91.44 179 LYS A C 1
ATOM 1504 O O . LYS A 1 179 ? -23.095 19.539 24.610 1.00 91.44 179 LYS A O 1
ATOM 1509 N N . ASN A 1 180 ? -21.857 21.248 25.352 1.00 89.50 180 ASN A N 1
ATOM 1510 C CA . ASN A 1 180 ? -22.510 22.263 24.527 1.00 89.50 180 ASN A CA 1
ATOM 1511 C C . ASN A 1 180 ? -22.364 21.987 23.024 1.00 89.50 180 ASN A C 1
ATOM 1513 O O . ASN A 1 180 ? -23.308 22.191 22.269 1.00 89.50 180 ASN A O 1
ATOM 1517 N N . CYS A 1 181 ? -21.195 21.539 22.563 1.00 86.00 181 CYS A N 1
ATOM 1518 C CA . CYS A 1 181 ? -20.981 21.170 21.163 1.00 86.00 181 CYS A CA 1
ATOM 1519 C C . CYS A 1 181 ? -21.833 19.962 20.762 1.00 86.00 181 CYS A C 1
ATOM 1521 O O . CYS A 1 181 ? -22.420 19.960 19.683 1.00 86.00 181 CYS A O 1
ATOM 1523 N N . PHE A 1 182 ? -21.924 18.955 21.627 1.00 86.44 182 PHE A N 1
ATOM 1524 C CA . PHE A 1 182 ? -22.729 17.764 21.388 1.00 86.44 182 PHE A CA 1
ATOM 1525 C C . PHE A 1 182 ? -24.231 18.068 21.423 1.00 86.44 182 PHE A C 1
ATOM 1527 O O . PHE A 1 182 ? -24.958 17.672 20.515 1.00 86.44 182 PHE A O 1
ATOM 1534 N N . ASP A 1 183 ? -24.680 18.848 22.408 1.00 85.94 183 ASP A N 1
ATOM 1535 C CA . ASP A 1 183 ? -26.063 19.310 22.512 1.00 85.94 183 ASP A CA 1
ATOM 1536 C C . ASP A 1 183 ? -26.452 20.153 21.294 1.00 85.94 183 ASP A C 1
ATOM 1538 O O . ASP A 1 183 ? -27.559 19.999 20.791 1.00 85.94 183 ASP A O 1
ATOM 1542 N N . LYS A 1 184 ? -25.541 20.989 20.770 1.00 85.50 184 LYS A N 1
ATOM 1543 C CA . LYS A 1 184 ? -25.757 21.725 19.515 1.00 85.50 184 LYS A CA 1
ATOM 1544 C C . LYS A 1 184 ? -25.904 20.798 18.315 1.00 85.50 184 LYS A C 1
ATOM 1546 O O . LYS A 1 184 ? -26.753 21.069 17.486 1.00 85.50 184 LYS A O 1
ATOM 1551 N N . LEU A 1 185 ? -25.105 19.734 18.213 1.00 78.62 185 LEU A N 1
ATOM 1552 C CA . LEU A 1 185 ? -25.192 18.780 17.099 1.00 78.62 185 LEU A CA 1
ATOM 1553 C C . LEU A 1 185 ? -26.518 18.014 17.086 1.00 78.62 185 LEU A C 1
ATOM 1555 O O . LEU A 1 185 ? -27.047 17.737 16.014 1.00 78.62 185 LEU A O 1
ATOM 1559 N N . LEU A 1 186 ? -27.030 17.646 18.262 1.00 77.00 186 LEU A N 1
ATOM 1560 C CA . LEU A 1 186 ? -28.266 16.871 18.384 1.00 77.00 186 LEU A CA 1
ATOM 1561 C C . LEU A 1 186 ? -29.523 17.739 18.397 1.00 77.00 186 LEU A C 1
ATOM 1563 O O . LEU A 1 186 ? -30.560 17.317 17.898 1.00 77.00 186 LEU A O 1
ATOM 1567 N N . ASN A 1 187 ? -29.424 18.943 18.955 1.00 77.94 187 ASN A N 1
ATOM 1568 C CA . ASN A 1 187 ? -30.521 19.893 19.081 1.00 77.94 187 ASN A CA 1
ATOM 1569 C C . ASN A 1 187 ? -30.243 21.133 18.234 1.00 77.94 187 ASN A C 1
ATOM 1571 O O . ASN A 1 187 ? -30.399 22.261 18.711 1.00 77.94 187 ASN A O 1
ATOM 1575 N N . CYS A 1 188 ? -29.822 20.936 16.981 1.00 65.12 188 CYS A N 1
ATOM 1576 C CA . CYS A 1 188 ? -29.899 21.978 15.966 1.00 65.12 188 CYS A CA 1
ATOM 1577 C C . CYS A 1 188 ? -31.376 22.372 15.829 1.00 65.12 188 CYS A C 1
ATOM 1579 O O . CYS A 1 188 ? -32.087 21.860 14.971 1.00 65.12 188 CYS A O 1
ATOM 1581 N N . ASN A 1 189 ? -31.864 23.263 16.693 1.00 58.56 189 ASN A N 1
ATOM 1582 C CA . ASN A 1 189 ? -33.086 23.994 16.419 1.00 58.56 189 ASN A CA 1
ATOM 1583 C C . ASN A 1 189 ? -32.883 24.606 15.039 1.00 58.56 189 ASN A C 1
ATOM 1585 O O . ASN A 1 189 ? -31.820 25.184 14.804 1.00 58.56 189 ASN A O 1
ATOM 1589 N N . ASN A 1 190 ? -33.870 24.438 14.159 1.00 54.97 190 ASN A N 1
ATOM 1590 C CA . ASN A 1 190 ? -33.956 24.999 12.814 1.00 54.97 190 ASN A CA 1
ATOM 1591 C C . ASN A 1 190 ? -33.857 26.534 12.847 1.00 54.97 190 ASN A C 1
ATOM 1593 O O . ASN A 1 190 ? -34.805 27.240 12.517 1.00 54.97 190 ASN A O 1
ATOM 1597 N N . GLN A 1 191 ? -32.722 27.078 13.278 1.00 49.97 191 GLN A N 1
ATOM 1598 C CA . GLN A 1 191 ? -32.337 28.441 13.010 1.00 49.97 191 GLN A CA 1
ATOM 1599 C C . GLN A 1 191 ? -32.023 28.446 11.526 1.00 49.97 191 GLN A C 1
ATOM 1601 O O . GLN A 1 191 ? -30.901 28.174 11.102 1.00 49.97 191 GLN A O 1
ATOM 1606 N N . THR A 1 192 ? -33.084 28.675 10.751 1.00 45.59 192 THR A N 1
ATOM 1607 C CA . THR A 1 192 ? -33.042 29.342 9.461 1.00 45.59 192 THR A CA 1
ATOM 1608 C C . THR A 1 192 ? -31.886 30.316 9.500 1.00 45.59 192 THR A C 1
ATOM 1610 O O . THR A 1 192 ? -31.931 31.346 10.170 1.00 45.59 192 THR A O 1
ATOM 1613 N N . ILE A 1 193 ? -30.811 29.923 8.832 1.00 45.59 193 ILE A N 1
ATOM 1614 C CA . ILE A 1 193 ? -29.747 30.830 8.479 1.00 45.59 193 ILE A CA 1
ATOM 1615 C C . ILE A 1 193 ? -30.460 31.896 7.648 1.00 45.59 193 ILE A C 1
ATOM 1617 O O . ILE A 1 193 ? -30.889 31.619 6.529 1.00 45.59 193 ILE A O 1
ATOM 1621 N N . GLU A 1 194 ? -30.641 33.094 8.199 1.00 42.56 194 GLU A N 1
ATOM 1622 C CA . GLU A 1 194 ? -30.979 34.283 7.420 1.00 42.56 194 GLU A CA 1
ATOM 1623 C C . GLU A 1 194 ? -29.759 34.634 6.555 1.00 42.56 194 GLU A C 1
ATOM 1625 O O . GLU A 1 194 ? -29.064 35.629 6.738 1.00 42.56 194 GLU A O 1
ATOM 1630 N N . THR A 1 195 ? -29.442 33.766 5.599 1.00 41.47 195 THR A N 1
ATOM 1631 C CA . THR A 1 195 ? -28.734 34.176 4.402 1.00 41.47 195 THR A CA 1
ATOM 1632 C C . THR A 1 195 ? -29.726 35.004 3.612 1.00 41.47 195 THR A C 1
ATOM 1634 O O . THR A 1 195 ? -30.763 34.493 3.193 1.00 41.47 195 THR A O 1
ATOM 1637 N N . ASN A 1 196 ? -29.393 36.274 3.391 1.00 48.06 196 ASN A N 1
ATOM 1638 C CA . ASN A 1 196 ? -30.024 37.177 2.424 1.00 48.06 196 ASN A CA 1
ATOM 1639 C C . ASN A 1 196 ? -29.848 36.672 0.972 1.00 48.06 196 ASN A C 1
ATOM 1641 O O . ASN A 1 196 ? -29.311 37.350 0.102 1.00 48.06 196 ASN A O 1
ATOM 1645 N N . GLY A 1 197 ? -30.281 35.443 0.721 1.00 45.16 197 GLY A N 1
ATOM 1646 C CA . GLY A 1 197 ? -30.213 34.698 -0.521 1.00 45.16 197 GLY A CA 1
ATOM 1647 C C . GLY A 1 197 ? -31.272 33.611 -0.432 1.00 45.16 197 GLY A C 1
ATOM 1648 O O . GLY A 1 197 ? -31.068 32.573 0.186 1.00 45.16 197 GLY A O 1
ATOM 1649 N N . ASN A 1 198 ? -32.432 33.921 -0.995 1.00 46.38 198 ASN A N 1
ATOM 1650 C CA . ASN A 1 198 ? -33.656 33.139 -0.957 1.00 46.38 198 ASN A CA 1
ATOM 1651 C C . ASN A 1 198 ? -33.440 31.739 -1.570 1.00 46.38 198 ASN A C 1
ATOM 1653 O O . ASN A 1 198 ? -33.573 31.564 -2.779 1.00 46.38 198 ASN A O 1
ATOM 1657 N N . ILE A 1 199 ? -33.090 30.746 -0.750 1.00 49.09 199 ILE A N 1
ATOM 1658 C CA . ILE A 1 199 ? -33.224 29.325 -1.085 1.00 49.09 199 ILE A CA 1
ATOM 1659 C C . ILE A 1 199 ? -33.822 28.634 0.141 1.00 49.09 199 ILE A C 1
ATOM 1661 O O . ILE A 1 199 ? -33.114 28.123 1.004 1.00 49.09 199 ILE A O 1
ATOM 1665 N N . ASN A 1 200 ? -35.153 28.637 0.212 1.00 43.03 200 ASN A N 1
ATOM 1666 C CA . ASN A 1 200 ? -35.902 27.737 1.081 1.00 43.03 200 ASN A CA 1
ATOM 1667 C C . ASN A 1 200 ? -35.657 26.300 0.607 1.00 43.03 200 ASN A C 1
ATOM 1669 O O . ASN A 1 200 ? -36.306 25.830 -0.329 1.00 43.03 200 ASN A O 1
ATOM 1673 N N . ILE A 1 201 ? -34.707 25.604 1.231 1.00 51.16 201 ILE A N 1
ATOM 1674 C CA . ILE A 1 201 ? -34.589 24.154 1.084 1.00 51.16 201 ILE A CA 1
ATOM 1675 C C . ILE A 1 201 ? -35.616 23.550 2.038 1.00 51.16 201 ILE A C 1
ATOM 1677 O O . ILE A 1 201 ? -35.371 23.394 3.229 1.00 51.16 201 ILE A O 1
ATOM 1681 N N . SER A 1 202 ? -36.805 23.304 1.493 1.00 55.91 202 SER A N 1
ATOM 1682 C CA . SER A 1 202 ? -37.818 22.437 2.091 1.00 55.91 202 SER A CA 1
ATOM 1683 C C . SER A 1 202 ? -37.201 21.069 2.411 1.00 55.91 202 SER A C 1
ATOM 1685 O O . SER A 1 202 ? -36.461 20.529 1.586 1.00 55.91 202 SER A O 1
ATOM 1687 N N . ASP A 1 203 ? -37.536 20.505 3.572 1.00 52.88 203 ASP A N 1
ATOM 1688 C CA . ASP A 1 203 ? -37.120 19.170 4.051 1.00 52.88 203 ASP A CA 1
ATOM 1689 C C . ASP A 1 203 ? -37.537 18.032 3.083 1.00 52.88 203 ASP A C 1
ATOM 1691 O O . ASP A 1 203 ? -36.985 16.939 3.091 1.00 52.88 203 ASP A O 1
ATOM 1695 N N . ASP A 1 204 ? -38.436 18.339 2.144 1.00 56.34 204 ASP A N 1
ATOM 1696 C CA . ASP A 1 204 ? -38.889 17.481 1.037 1.00 56.34 204 ASP A CA 1
ATOM 1697 C C . ASP A 1 204 ? -37.834 17.309 -0.091 1.00 56.34 204 ASP A C 1
ATOM 1699 O O . ASP A 1 204 ? -38.051 16.627 -1.093 1.00 56.34 204 ASP A O 1
ATOM 1703 N N . PHE A 1 205 ? -36.671 17.967 0.019 1.00 56.62 205 PHE A N 1
ATOM 1704 C CA . PHE A 1 205 ? -35.604 17.927 -0.992 1.00 56.62 205 PHE A CA 1
ATOM 1705 C C . PHE A 1 205 ? -34.792 16.621 -0.980 1.00 56.62 205 PHE A C 1
ATOM 1707 O O . PHE A 1 205 ? -34.167 16.287 -1.987 1.00 56.62 205 PHE A O 1
ATOM 1714 N N . LEU A 1 206 ? -34.772 15.889 0.137 1.00 60.66 206 LEU A N 1
ATOM 1715 C CA . LEU A 1 206 ? -33.990 14.652 0.260 1.00 60.66 206 LEU A CA 1
ATOM 1716 C C . LEU A 1 206 ? -34.718 13.411 -0.279 1.00 60.66 206 LEU A C 1
ATOM 1718 O O . LEU A 1 206 ? -34.045 12.442 -0.627 1.00 60.66 206 LEU A O 1
ATOM 1722 N N . ASP A 1 207 ? -36.045 13.469 -0.422 1.00 71.75 207 ASP A N 1
ATOM 1723 C CA . ASP A 1 207 ? -36.878 12.335 -0.857 1.00 71.75 207 ASP A CA 1
ATOM 1724 C C . ASP A 1 207 ? -37.245 12.363 -2.350 1.00 71.75 207 ASP A C 1
ATOM 1726 O O . ASP A 1 207 ? -37.863 11.435 -2.875 1.00 71.75 207 ASP A O 1
ATOM 1730 N N . ARG A 1 208 ? -36.844 13.407 -3.077 1.00 77.56 208 ARG A N 1
ATOM 1731 C CA . ARG A 1 208 ? -37.074 13.504 -4.523 1.00 77.56 208 ARG A CA 1
ATOM 1732 C C . ARG A 1 208 ? -36.054 12.679 -5.305 1.00 77.56 208 ARG A C 1
ATOM 1734 O O . ARG A 1 208 ? -34.852 12.720 -5.045 1.00 77.56 208 ARG A O 1
ATOM 1741 N N . GLU A 1 209 ? -36.548 11.947 -6.301 1.00 80.38 209 GLU A N 1
ATOM 1742 C CA . GLU A 1 209 ? -35.706 11.153 -7.193 1.00 80.38 209 GLU A CA 1
ATOM 1743 C C . GLU A 1 209 ? -34.677 12.038 -7.908 1.00 80.38 209 GLU A C 1
ATOM 1745 O O . GLU A 1 209 ? -35.008 13.069 -8.498 1.00 80.38 209 GLU A O 1
ATOM 1750 N N . ILE A 1 210 ? -33.411 11.617 -7.860 1.00 81.94 210 ILE A N 1
ATOM 1751 C CA . ILE A 1 210 ? -32.309 12.333 -8.504 1.00 81.94 210 ILE A CA 1
ATOM 1752 C C . ILE A 1 210 ? -32.500 12.258 -10.019 1.00 81.94 210 ILE A C 1
ATOM 1754 O O . ILE A 1 210 ? -32.388 11.188 -10.624 1.00 81.94 210 ILE A O 1
ATOM 1758 N N . LEU A 1 211 ? -32.735 13.409 -10.645 1.00 89.81 211 LEU A N 1
ATOM 1759 C CA . LEU A 1 211 ? -32.907 13.489 -12.089 1.00 89.81 211 LEU A CA 1
ATOM 1760 C C . LEU A 1 211 ? -31.564 13.303 -12.801 1.00 89.81 211 LEU A C 1
ATOM 1762 O O . LEU A 1 211 ? -30.517 13.792 -12.372 1.00 89.81 211 LEU A O 1
ATOM 1766 N N . PHE A 1 212 ? -31.600 12.643 -13.958 1.00 83.19 212 PHE A N 1
ATOM 1767 C CA . PHE A 1 212 ? -30.417 12.414 -14.793 1.00 83.19 212 PHE A CA 1
ATOM 1768 C C . PHE A 1 212 ? -29.660 13.715 -15.114 1.00 83.19 212 PHE A C 1
ATOM 1770 O O . PHE A 1 212 ? -28.430 13.751 -15.131 1.00 83.19 212 PHE A O 1
ATOM 1777 N N . GLU A 1 213 ? -30.390 14.809 -15.311 1.00 85.12 213 GLU A N 1
ATOM 1778 C CA . GLU A 1 213 ? -29.829 16.112 -15.657 1.00 85.12 213 GLU A CA 1
ATOM 1779 C C . GLU A 1 213 ? -29.043 16.754 -14.499 1.00 85.12 213 GLU A C 1
ATOM 1781 O O . GLU A 1 213 ? -27.997 17.368 -14.724 1.00 85.12 213 GLU A O 1
ATOM 1786 N N . GLU A 1 214 ? -29.460 16.535 -13.246 1.00 86.69 214 GLU A N 1
ATOM 1787 C CA . GLU A 1 214 ? -28.683 16.937 -12.064 1.00 86.69 214 GLU A CA 1
ATOM 1788 C C . GLU A 1 214 ? -27.350 16.186 -12.002 1.00 86.69 214 GLU A C 1
ATOM 1790 O O . GLU A 1 214 ? -26.309 16.794 -11.735 1.00 86.69 214 GLU A O 1
ATOM 1795 N N . VAL A 1 215 ? -27.351 14.889 -12.327 1.00 84.62 215 VAL A N 1
ATOM 1796 C CA . VAL A 1 215 ? -26.129 14.073 -12.375 1.00 84.62 215 VAL A CA 1
ATOM 1797 C C . VAL A 1 215 ? -25.179 14.584 -13.460 1.00 84.62 215 VAL A C 1
ATOM 1799 O O . VAL A 1 215 ? -23.985 14.767 -13.204 1.00 84.62 215 VAL A O 1
ATOM 1802 N N . VAL A 1 216 ? -25.691 14.876 -14.659 1.00 86.62 216 VAL A N 1
ATOM 1803 C CA . VAL A 1 216 ? -24.889 15.424 -15.767 1.00 86.62 216 VAL A CA 1
ATOM 1804 C C . VAL A 1 216 ? -24.282 16.777 -15.387 1.00 86.62 216 VAL A C 1
ATOM 1806 O O . VAL A 1 216 ? -23.080 16.993 -15.580 1.00 86.62 216 VAL A O 1
ATOM 1809 N N . ASN A 1 217 ? -25.070 17.661 -14.775 1.00 82.56 217 ASN A N 1
ATOM 1810 C CA . ASN A 1 217 ? -24.607 18.973 -14.328 1.00 82.56 217 ASN A CA 1
ATOM 1811 C C . ASN A 1 217 ? -23.563 18.878 -13.206 1.00 82.56 217 ASN A C 1
ATOM 1813 O O . ASN A 1 217 ? -22.568 19.612 -13.222 1.00 82.56 217 ASN A O 1
ATOM 1817 N N . ALA A 1 218 ? -23.731 17.953 -12.259 1.00 82.88 218 ALA A N 1
ATOM 1818 C CA . ALA A 1 218 ? -22.746 17.696 -11.211 1.00 82.88 218 ALA A CA 1
ATOM 1819 C C . ALA A 1 218 ? -21.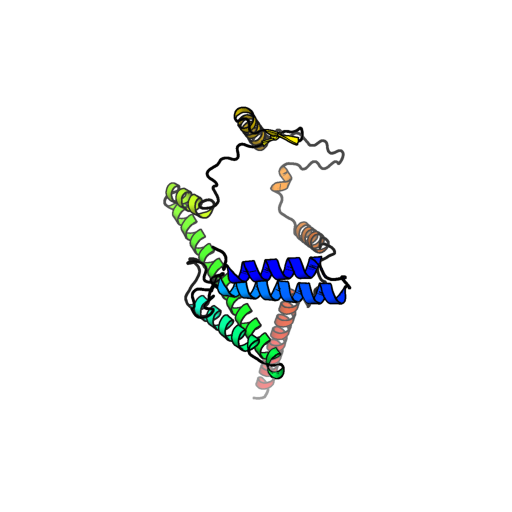413 17.192 -11.794 1.00 82.88 218 ALA A C 1
ATOM 1821 O O . ALA A 1 218 ? -20.341 17.668 -11.406 1.00 82.88 218 ALA A O 1
ATOM 1822 N N . ILE A 1 219 ? -21.463 16.293 -12.784 1.00 78.44 219 ILE A N 1
ATOM 1823 C CA . ILE A 1 219 ? -20.275 15.803 -13.498 1.00 78.44 219 ILE A CA 1
ATOM 1824 C C . ILE A 1 219 ? -19.586 16.941 -14.264 1.00 78.44 219 ILE A C 1
ATOM 1826 O O . ILE A 1 219 ? -18.358 17.049 -14.227 1.00 78.44 219 ILE A O 1
ATOM 1830 N N . ALA A 1 220 ? -20.345 17.806 -14.941 1.00 81.50 220 ALA A N 1
ATOM 1831 C CA . ALA A 1 220 ? -19.793 18.950 -15.666 1.00 81.50 220 ALA A CA 1
ATOM 1832 C C . ALA A 1 220 ? -19.082 19.938 -14.721 1.00 81.50 220 ALA A C 1
ATOM 1834 O O . ALA A 1 220 ? -17.939 20.324 -14.976 1.00 81.50 220 ALA A O 1
ATOM 1835 N N . LYS A 1 221 ? -19.700 20.273 -13.578 1.00 77.62 221 LYS A N 1
ATOM 1836 C CA . LYS A 1 221 ? -19.085 21.122 -12.540 1.00 77.62 221 LYS A CA 1
ATOM 1837 C C . LYS A 1 221 ? -17.818 20.493 -11.955 1.00 77.62 221 LYS A C 1
ATOM 1839 O O . LYS A 1 221 ? -16.807 21.176 -11.810 1.00 77.62 221 LYS A O 1
ATOM 1844 N N . SER A 1 222 ? -17.836 19.185 -11.696 1.00 74.62 222 SER A N 1
ATOM 1845 C CA . SER A 1 222 ? -16.668 18.430 -11.219 1.00 74.62 222 SER A CA 1
ATOM 1846 C C . SER A 1 222 ? -15.491 18.476 -12.203 1.00 74.62 222 SER A C 1
ATOM 1848 O O . SER A 1 222 ? -14.336 18.581 -11.785 1.00 74.62 222 SER A O 1
ATOM 1850 N N . LYS A 1 223 ? -15.761 18.438 -13.513 1.00 75.12 223 LYS A N 1
ATOM 1851 C CA . LYS A 1 223 ? -14.718 18.500 -14.549 1.00 75.12 223 LYS A CA 1
ATOM 1852 C C . LYS A 1 223 ? -14.065 19.878 -14.665 1.00 75.12 223 LYS A C 1
ATOM 1854 O O . LYS A 1 223 ? -12.878 19.938 -14.985 1.00 75.12 223 LYS A O 1
ATOM 1859 N N . ASN A 1 224 ? -14.802 20.945 -14.360 1.00 68.75 224 ASN A N 1
ATOM 1860 C CA . ASN A 1 224 ? -14.316 22.325 -14.451 1.00 68.75 224 ASN A CA 1
ATOM 1861 C C . ASN A 1 224 ? -13.559 22.795 -13.193 1.00 68.75 224 ASN A C 1
ATOM 1863 O O . ASN A 1 224 ? -12.873 23.809 -13.241 1.00 68.75 224 ASN A O 1
ATOM 1867 N N . GLY A 1 225 ? -13.630 22.050 -12.085 1.00 52.53 225 GLY A N 1
ATOM 1868 C CA . GLY A 1 225 ? -12.979 22.377 -10.810 1.00 52.53 225 GLY A CA 1
ATOM 1869 C C . GLY A 1 225 ? -11.570 21.801 -10.609 1.00 52.53 225 GLY A C 1
ATOM 1870 O O . GLY A 1 225 ? -11.206 21.492 -9.475 1.00 52.53 225 GLY A O 1
ATOM 1871 N N . LYS A 1 226 ? -10.770 21.590 -11.665 1.00 52.69 226 LYS A N 1
ATOM 1872 C CA . LYS A 1 226 ? -9.378 21.128 -11.492 1.00 52.69 226 LYS A CA 1
ATOM 1873 C C . LYS A 1 226 ? -8.455 22.300 -11.149 1.00 52.69 226 LYS A C 1
ATOM 1875 O O . LYS A 1 226 ? -8.412 23.287 -11.874 1.00 52.69 226 LYS A O 1
ATOM 1880 N N . SER A 1 227 ? -7.702 22.147 -10.057 1.00 47.97 227 SER A N 1
ATOM 1881 C CA . SER A 1 227 ? -6.660 23.082 -9.615 1.00 47.97 227 SER A CA 1
ATOM 1882 C C . SER A 1 227 ? -5.661 23.391 -10.752 1.00 47.97 227 SER A C 1
ATOM 1884 O O . SER A 1 227 ? -5.238 22.437 -11.423 1.00 47.97 227 SER A O 1
ATOM 1886 N N . PRO A 1 228 ? -5.265 24.667 -10.963 1.00 51.16 228 PRO A N 1
ATOM 1887 C CA . PRO A 1 228 ? -4.413 25.098 -12.080 1.00 51.16 228 PRO A CA 1
ATOM 1888 C C . PRO A 1 228 ? -3.067 24.366 -12.206 1.00 51.16 228 PRO A C 1
ATOM 1890 O O . PRO A 1 228 ? -2.534 24.274 -13.308 1.00 51.16 228 PRO A O 1
ATOM 1893 N N . ASP A 1 229 ? -2.550 23.783 -11.120 1.00 48.44 229 ASP A N 1
ATOM 1894 C CA . ASP A 1 229 ? -1.211 23.170 -11.072 1.00 48.44 229 ASP A CA 1
ATOM 1895 C C . ASP A 1 229 ? -1.176 21.664 -11.388 1.00 48.44 229 ASP A C 1
ATOM 1897 O O . ASP A 1 229 ? -0.168 20.984 -11.178 1.00 48.44 229 ASP A O 1
ATOM 1901 N N . SER A 1 230 ? -2.265 21.098 -11.909 1.00 47.66 230 SER A N 1
ATOM 1902 C CA . SER A 1 230 ? -2.255 19.696 -12.340 1.00 47.66 230 SER A CA 1
ATOM 1903 C C . SER A 1 230 ? -1.616 19.569 -13.734 1.00 47.66 230 SER A C 1
ATOM 1905 O O . SER A 1 230 ? -2.106 20.202 -14.673 1.00 47.66 230 SER A O 1
ATOM 1907 N N . PRO A 1 231 ? -0.574 18.732 -13.930 1.00 43.41 231 PRO A N 1
ATOM 1908 C CA . PRO A 1 231 ? 0.049 18.566 -15.237 1.00 43.41 231 PRO A CA 1
ATOM 1909 C C . PRO A 1 231 ? -0.990 18.100 -16.259 1.00 43.41 231 PRO A C 1
ATOM 1911 O O . PRO A 1 231 ? -1.692 17.110 -16.029 1.00 43.41 231 PRO A O 1
ATOM 1914 N N . LYS A 1 232 ? -1.082 18.814 -17.388 1.00 48.19 232 LYS A N 1
ATOM 1915 C CA . LYS A 1 232 ? -1.947 18.465 -18.520 1.00 48.19 232 LYS A CA 1
ATOM 1916 C C . LYS A 1 232 ? -1.580 17.061 -19.009 1.00 48.19 232 LYS A C 1
ATOM 1918 O O . LYS A 1 232 ? -0.605 16.882 -19.730 1.00 48.19 232 LYS A O 1
ATOM 1923 N N . GLN A 1 233 ? -2.345 16.055 -18.595 1.00 49.28 233 GLN A N 1
ATOM 1924 C CA . GLN A 1 233 ? -2.345 14.764 -19.268 1.00 49.28 233 GLN A CA 1
ATOM 1925 C C . GLN A 1 233 ? -3.176 14.917 -20.536 1.00 49.28 233 GLN A C 1
ATOM 1927 O O . GLN A 1 233 ? -4.355 15.260 -20.458 1.00 49.28 233 GLN A O 1
ATOM 1932 N N . GLU A 1 234 ? -2.555 14.673 -21.689 1.00 45.09 234 GLU A N 1
ATOM 1933 C CA . GLU A 1 234 ? -3.263 14.457 -22.946 1.00 45.09 234 GLU A CA 1
ATOM 1934 C C . GLU A 1 234 ? -4.315 13.366 -22.725 1.00 45.09 234 GLU A C 1
ATOM 1936 O O . GLU A 1 234 ? -4.004 12.210 -22.421 1.00 45.09 234 GLU A O 1
ATOM 1941 N N . ILE A 1 235 ? -5.582 13.766 -22.796 1.00 48.28 235 ILE A N 1
ATOM 1942 C CA . ILE A 1 235 ? -6.714 12.863 -22.656 1.00 48.28 235 ILE A CA 1
ATOM 1943 C C . ILE A 1 235 ? -6.806 12.102 -23.977 1.00 48.28 235 ILE A C 1
ATOM 1945 O O . ILE A 1 235 ? -7.373 12.586 -24.952 1.00 48.28 235 ILE A O 1
ATOM 1949 N N . GLY A 1 236 ? -6.206 10.912 -24.012 1.00 53.00 236 GLY A N 1
ATOM 1950 C CA . GLY A 1 236 ? -6.544 9.910 -25.018 1.00 53.00 236 GLY A CA 1
ATOM 1951 C C . GLY A 1 236 ? -8.038 9.554 -24.941 1.00 53.00 236 GLY A C 1
ATOM 1952 O O . GLY A 1 236 ? -8.660 9.780 -23.898 1.00 53.00 236 GLY A O 1
ATOM 1953 N N . PRO A 1 237 ? -8.617 9.003 -26.023 1.00 48.84 237 PRO A N 1
ATOM 1954 C CA . PRO A 1 237 ? -10.053 8.757 -26.133 1.00 48.84 237 PRO A CA 1
ATOM 1955 C C . PRO A 1 237 ? -10.584 7.989 -24.922 1.00 48.84 237 PRO A C 1
ATOM 1957 O O . PRO A 1 237 ? -9.926 7.072 -24.411 1.00 48.84 237 PRO A O 1
ATOM 1960 N N . SER A 1 238 ? -11.762 8.409 -24.453 1.00 60.34 238 SER A N 1
ATOM 1961 C CA . SER A 1 238 ? -12.402 7.875 -23.257 1.00 60.34 238 SER A CA 1
ATOM 1962 C C . SER A 1 238 ? -12.510 6.357 -23.359 1.00 60.34 238 SER A C 1
ATOM 1964 O O . SER A 1 238 ? -12.732 5.800 -24.434 1.00 60.34 238 SER A O 1
ATOM 1966 N N . THR A 1 239 ? -12.395 5.659 -22.229 1.00 59.44 239 THR A N 1
ATOM 1967 C CA . THR A 1 239 ? -12.632 4.209 -22.157 1.00 59.44 239 THR A CA 1
ATOM 1968 C C . THR A 1 239 ? -13.987 3.834 -22.768 1.00 59.44 239 THR A C 1
ATOM 1970 O O . THR A 1 239 ? -14.110 2.760 -23.343 1.00 59.44 239 THR A O 1
ATOM 1973 N N . HIS A 1 240 ? -14.972 4.736 -22.703 1.00 57.56 240 HIS A N 1
ATOM 1974 C CA . HIS A 1 240 ? -16.262 4.566 -23.364 1.00 57.56 240 HIS A CA 1
ATOM 1975 C C . HIS A 1 240 ? -16.145 4.598 -24.898 1.00 57.56 240 HIS A C 1
ATOM 1977 O O . HIS A 1 240 ? -16.621 3.679 -25.553 1.00 57.56 240 HIS A O 1
ATOM 1983 N N . ASP A 1 241 ? -15.410 5.557 -25.465 1.00 60.25 241 ASP A N 1
ATOM 1984 C CA . ASP A 1 241 ? -15.173 5.654 -26.915 1.00 60.25 241 ASP A CA 1
ATOM 1985 C C . ASP A 1 241 ? -14.406 4.432 -27.444 1.00 60.25 241 ASP A C 1
ATOM 1987 O O . ASP A 1 241 ? -14.650 3.954 -28.551 1.00 60.25 241 ASP A O 1
ATOM 1991 N N . ARG A 1 242 ? -13.504 3.875 -26.625 1.00 63.41 242 ARG A N 1
ATOM 1992 C CA . ARG A 1 242 ? -12.781 2.633 -26.937 1.00 63.41 242 ARG A CA 1
ATOM 1993 C C . ARG A 1 242 ? -13.686 1.402 -26.947 1.00 63.41 242 ARG A C 1
ATOM 1995 O O . ARG A 1 242 ? -13.501 0.544 -27.804 1.00 63.41 242 ARG A O 1
ATOM 2002 N N . ILE A 1 243 ? -14.640 1.322 -26.019 1.00 65.38 243 ILE A N 1
ATOM 2003 C CA . ILE A 1 243 ? -15.623 0.231 -25.969 1.00 65.38 243 ILE A CA 1
ATOM 2004 C C . ILE A 1 243 ? -16.569 0.332 -27.172 1.00 65.38 243 ILE A C 1
ATOM 2006 O O . ILE A 1 243 ? -16.726 -0.650 -27.891 1.00 65.38 243 ILE A O 1
ATOM 2010 N N . MET A 1 244 ? -17.072 1.530 -27.486 1.00 65.56 244 MET A N 1
ATOM 2011 C CA . MET A 1 244 ? -17.955 1.752 -28.641 1.00 65.56 244 MET A CA 1
ATOM 2012 C C . MET A 1 244 ? -17.253 1.460 -29.979 1.00 65.56 244 MET A C 1
ATOM 2014 O O . MET A 1 244 ? -17.846 0.885 -30.890 1.00 65.56 244 MET A O 1
ATOM 2018 N N . ALA A 1 245 ? -15.966 1.800 -30.110 1.00 66.88 245 ALA A N 1
ATOM 2019 C CA . ALA A 1 245 ? -15.184 1.459 -31.300 1.00 66.88 245 ALA A CA 1
ATOM 2020 C C . ALA A 1 245 ? -14.946 -0.058 -31.437 1.00 66.88 245 ALA A C 1
ATOM 2022 O O . ALA A 1 245 ? -14.926 -0.585 -32.551 1.00 66.88 245 ALA A O 1
ATOM 2023 N N . GLN A 1 246 ? -14.786 -0.770 -30.318 1.00 65.56 246 GLN A N 1
ATOM 2024 C CA . GLN A 1 246 ? -14.582 -2.216 -30.314 1.00 65.56 246 GLN A CA 1
ATOM 2025 C C . GLN A 1 246 ? -15.882 -2.974 -30.627 1.00 65.56 246 GLN A C 1
ATOM 2027 O O . GLN A 1 246 ? -15.852 -3.917 -31.415 1.00 65.56 246 GLN A O 1
ATOM 2032 N N . GLU A 1 247 ? -17.022 -2.525 -30.101 1.00 64.88 247 GLU A N 1
ATOM 2033 C CA . GLU A 1 247 ? -18.339 -3.108 -30.392 1.00 64.88 247 GLU A CA 1
ATOM 2034 C C . GLU A 1 247 ? -18.742 -2.910 -31.861 1.00 64.88 247 GLU A C 1
ATOM 2036 O O . GLU A 1 247 ? -19.156 -3.863 -32.519 1.00 64.88 247 GLU A O 1
ATOM 2041 N N . ASN A 1 248 ? -18.506 -1.724 -32.435 1.00 63.59 248 ASN A N 1
ATOM 2042 C CA . ASN A 1 248 ? -18.771 -1.473 -33.857 1.00 63.59 248 ASN A CA 1
ATOM 2043 C C . ASN A 1 248 ? -17.877 -2.306 -34.796 1.00 63.59 248 ASN A C 1
ATOM 2045 O O . ASN A 1 248 ? -18.314 -2.705 -35.877 1.00 63.59 248 ASN A O 1
ATOM 2049 N N . SER A 1 249 ? -16.640 -2.605 -34.385 1.00 69.94 249 SER A N 1
ATOM 2050 C CA . SER A 1 249 ? -15.745 -3.499 -35.132 1.00 69.94 249 SER A CA 1
ATOM 2051 C C . SER A 1 249 ? -16.263 -4.943 -35.136 1.00 69.94 249 SER A C 1
ATOM 2053 O O . SER A 1 249 ? -16.332 -5.570 -36.194 1.00 69.94 249 SER A O 1
ATOM 2055 N N . ILE A 1 250 ? -16.720 -5.438 -33.978 1.00 69.00 250 ILE A N 1
ATOM 2056 C CA . ILE A 1 250 ? -17.274 -6.793 -33.826 1.00 69.00 250 ILE A CA 1
ATOM 2057 C C . ILE A 1 250 ? -18.550 -6.957 -34.668 1.00 69.00 250 ILE A C 1
ATOM 2059 O O . ILE A 1 250 ? -18.665 -7.915 -35.438 1.00 69.00 250 ILE A O 1
ATOM 2063 N N . ILE A 1 251 ? -19.459 -5.977 -34.624 1.00 66.81 251 ILE A N 1
ATOM 2064 C CA . ILE A 1 251 ? -20.710 -5.997 -35.402 1.00 66.81 251 ILE A CA 1
ATOM 2065 C C . ILE A 1 251 ? -20.431 -6.019 -36.916 1.00 66.81 251 ILE A C 1
ATOM 2067 O O . ILE A 1 251 ? -21.111 -6.727 -37.664 1.00 66.81 251 ILE A O 1
ATOM 2071 N N . ASN A 1 252 ? -19.416 -5.291 -37.389 1.00 60.78 252 ASN A N 1
ATOM 2072 C CA . ASN A 1 252 ? -19.044 -5.301 -38.807 1.00 60.78 252 ASN A CA 1
ATOM 2073 C C . ASN A 1 252 ? -18.399 -6.625 -39.244 1.00 60.78 252 ASN A C 1
ATOM 2075 O O . ASN A 1 252 ? -18.661 -7.090 -40.355 1.00 60.78 252 ASN A O 1
ATOM 2079 N N . THR A 1 253 ? -17.611 -7.272 -38.379 1.00 66.19 253 THR A N 1
ATOM 2080 C CA . THR A 1 253 ? -17.069 -8.606 -38.682 1.00 66.19 253 THR A CA 1
ATOM 2081 C C . THR A 1 253 ? -18.160 -9.674 -38.761 1.00 66.19 253 THR A C 1
ATOM 2083 O O . THR A 1 253 ? -18.141 -10.486 -39.684 1.00 66.19 253 THR A O 1
ATOM 2086 N N . GLU A 1 254 ? -19.169 -9.637 -37.887 1.00 64.88 254 GLU A N 1
ATOM 2087 C CA . GLU A 1 254 ? -20.278 -10.601 -37.923 1.00 64.88 254 GLU A CA 1
ATOM 2088 C C . GLU A 1 254 ? -21.184 -10.429 -39.150 1.00 64.88 254 GLU A C 1
ATOM 2090 O O . GLU A 1 254 ? -21.647 -11.420 -39.724 1.00 64.88 254 GLU A O 1
ATOM 2095 N N . LYS A 1 255 ? -21.402 -9.188 -39.607 1.00 64.69 255 LYS A N 1
ATOM 2096 C CA . LYS A 1 255 ? -22.140 -8.926 -40.853 1.00 64.69 255 LYS A CA 1
ATOM 2097 C C . LYS A 1 255 ? -21.411 -9.481 -42.078 1.00 64.69 255 LYS A C 1
ATOM 2099 O O . LYS A 1 255 ? -22.046 -10.123 -42.910 1.00 64.69 255 LYS A O 1
ATOM 2104 N N . ASN A 1 256 ? -20.090 -9.314 -42.159 1.00 58.16 256 ASN A N 1
ATOM 2105 C CA . ASN A 1 256 ? -19.300 -9.828 -43.283 1.00 58.16 256 ASN 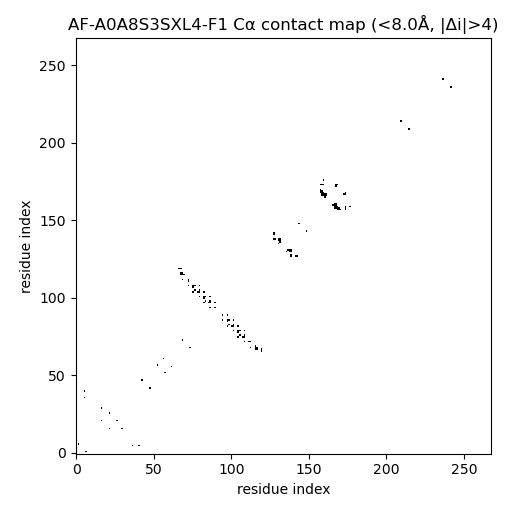A CA 1
ATOM 2106 C C . ASN A 1 256 ? -19.225 -11.362 -43.315 1.00 58.16 256 ASN A C 1
ATOM 2108 O O . ASN A 1 256 ? -19.297 -11.949 -44.393 1.00 58.16 256 ASN A O 1
ATOM 2112 N N . VAL A 1 257 ? -19.154 -12.024 -42.154 1.00 62.69 257 VAL A N 1
ATOM 2113 C CA . VAL A 1 257 ? -19.179 -13.497 -42.080 1.00 62.69 257 VAL A CA 1
ATOM 2114 C C . VAL A 1 257 ? -20.534 -14.054 -42.528 1.00 62.69 257 VAL A C 1
ATOM 2116 O O . VAL A 1 257 ? -20.578 -15.058 -43.238 1.00 62.69 257 VAL A O 1
ATOM 2119 N N . LYS A 1 258 ? -21.645 -13.383 -42.190 1.00 55.72 258 LYS A N 1
ATOM 2120 C CA . LYS A 1 258 ? -22.970 -13.785 -42.684 1.00 55.72 258 LYS A CA 1
ATOM 2121 C C . LYS A 1 258 ? -23.095 -13.625 -44.199 1.00 55.72 258 LYS A C 1
ATOM 2123 O O . LYS A 1 258 ? -23.593 -14.544 -44.840 1.00 55.72 258 LYS A O 1
ATOM 2128 N N . ILE A 1 259 ? -22.602 -12.534 -44.783 1.00 56.81 259 ILE A N 1
ATOM 2129 C CA . ILE A 1 259 ? -22.654 -12.322 -46.243 1.00 56.81 259 ILE A CA 1
ATOM 2130 C C . ILE A 1 259 ? -21.868 -13.418 -46.988 1.00 56.81 259 ILE A C 1
ATOM 2132 O O . ILE A 1 259 ? -22.393 -14.015 -47.924 1.00 56.81 259 ILE A O 1
ATOM 2136 N N . TRP A 1 260 ? -20.685 -13.793 -46.491 1.00 53.12 260 TRP A N 1
ATOM 2137 C CA . TRP A 1 260 ? -19.886 -14.893 -47.054 1.00 53.12 260 TRP A CA 1
ATOM 2138 C C . TRP A 1 260 ? -20.552 -16.273 -46.963 1.00 53.12 260 TRP A C 1
ATOM 2140 O O . TRP A 1 260 ? -20.290 -17.148 -47.791 1.00 53.12 260 TRP A O 1
ATOM 2150 N N . SER A 1 261 ? -21.404 -16.493 -45.957 1.00 57.97 261 SER A N 1
ATOM 2151 C CA . SER A 1 261 ? -22.142 -17.754 -45.825 1.00 57.97 261 SER A CA 1
ATOM 2152 C C . SER A 1 261 ? -23.304 -17.876 -46.815 1.00 57.97 261 SER A C 1
ATOM 2154 O O . SER A 1 261 ? -23.574 -18.979 -47.277 1.00 57.97 261 SER A O 1
ATOM 2156 N N . TYR A 1 262 ? -23.943 -16.767 -47.203 1.00 52.28 262 TYR A N 1
ATOM 2157 C CA . TYR A 1 262 ? -25.050 -16.792 -48.166 1.00 52.28 262 TYR A CA 1
ATOM 2158 C C . TYR A 1 262 ? -24.567 -16.931 -49.618 1.00 52.28 262 TYR A C 1
ATOM 2160 O O . TYR A 1 262 ? -25.142 -17.713 -50.368 1.00 52.28 262 TYR A O 1
ATOM 2168 N N . GLU A 1 263 ? -23.458 -16.289 -49.998 1.00 57.69 263 GLU A N 1
ATOM 2169 C CA . GLU A 1 263 ? -22.915 -16.391 -51.368 1.00 57.69 263 GLU A CA 1
ATOM 2170 C C . GLU A 1 263 ? -22.365 -17.788 -51.723 1.00 57.69 263 GLU A C 1
ATOM 2172 O O . GLU A 1 263 ? -22.250 -18.133 -52.900 1.00 57.69 263 GLU A O 1
ATOM 2177 N N . ASN A 1 264 ? -22.045 -18.618 -50.724 1.00 55.56 264 ASN A N 1
ATOM 2178 C CA . ASN A 1 264 ? -21.597 -20.001 -50.933 1.00 55.56 264 ASN A CA 1
ATOM 2179 C C . ASN A 1 264 ? -22.738 -21.031 -50.946 1.00 55.56 264 ASN A C 1
ATOM 2181 O O . ASN A 1 264 ? -22.508 -22.177 -51.325 1.00 55.56 264 ASN A O 1
ATOM 2185 N N . LEU A 1 265 ? -23.957 -20.641 -50.562 1.00 52.66 265 LEU A N 1
ATOM 2186 C CA . LEU A 1 265 ? -25.138 -21.510 -50.587 1.00 52.66 265 LEU A CA 1
ATOM 2187 C C . LEU A 1 265 ? -25.916 -21.427 -51.911 1.00 52.66 265 LEU A C 1
ATOM 2189 O O . LEU A 1 265 ? -26.686 -22.331 -52.205 1.00 52.66 265 LEU A O 1
ATOM 2193 N N . GLU A 1 266 ? -25.673 -20.410 -52.742 1.00 54.94 266 GLU A N 1
ATOM 2194 C CA . GLU A 1 266 ? -26.303 -20.257 -54.069 1.00 54.94 266 GLU A CA 1
ATOM 2195 C C . GLU A 1 266 ? -25.507 -20.901 -55.224 1.00 54.94 266 GLU A C 1
ATOM 2197 O O . GLU A 1 266 ? -25.875 -20.763 -56.390 1.00 54.94 266 GLU A O 1
ATOM 2202 N N . LYS A 1 267 ? -24.407 -21.611 -54.932 1.00 54.97 267 LYS A N 1
ATOM 2203 C CA . LYS A 1 267 ? -23.546 -22.259 -55.944 1.00 54.97 267 LYS A CA 1
ATOM 2204 C C . LYS A 1 267 ? -23.587 -23.794 -55.948 1.00 54.97 267 LYS A C 1
ATOM 2206 O O . LYS A 1 267 ? -22.740 -24.404 -56.603 1.00 54.97 267 LYS A O 1
ATOM 2211 N N . HIS A 1 268 ? -24.558 -24.412 -55.276 1.00 46.75 268 HIS A N 1
ATOM 2212 C CA . HIS A 1 268 ? -24.769 -25.864 -55.289 1.00 46.75 268 HIS A CA 1
ATOM 2213 C C . HIS A 1 268 ? -26.219 -26.245 -55.564 1.00 46.75 268 HIS A C 1
ATOM 2215 O O . HIS A 1 268 ? -27.118 -25.582 -55.006 1.00 46.75 268 HIS A O 1
#

Radius of gyration: 34.8 Å; Cα contacts (8 Å, |Δi|>4): 79; chains: 1; bounding box: 88×63×90 Å

Nearest PDB structures (foldseek):
  8qb8-assembly1_A  TM=2.955E-01  e=4.709E+00  Saccharomyces cerevisiae
  6tdw-assembly1_H  TM=2.238E-01  e=3.484E+00  Euglena gracilis

Mean predicted aligned error: 21.22 Å

Organism: Mytilus edulis (NCBI:txid6550)

Solvent-accessible surface area (backbone atoms only — not comparable to full-atom values): 16219 Å² total; per-residue (Å²): 129,82,58,71,67,60,54,50,53,51,52,52,53,51,53,55,56,75,72,46,88,81,48,71,71,58,52,53,53,51,50,53,52,51,53,51,54,52,51,53,48,46,65,71,70,44,80,73,77,77,73,61,86,80,51,99,76,76,44,76,84,68,64,66,87,54,88,51,67,50,70,67,59,51,53,37,47,50,51,25,56,48,32,46,52,51,29,73,70,44,62,81,87,54,32,66,62,32,44,49,53,23,51,51,37,42,51,53,34,52,55,51,50,51,50,37,44,52,52,44,50,51,54,53,48,50,51,43,55,53,31,44,74,73,37,58,67,61,27,54,59,51,50,53,56,74,77,50,70,84,74,62,64,86,66,74,81,61,63,36,74,46,99,88,72,49,78,42,64,48,68,69,61,35,51,51,51,51,50,52,54,51,50,44,71,75,57,63,67,87,70,73,75,85,57,98,61,96,70,87,76,56,88,69,65,79,79,53,81,84,51,70,65,58,54,54,51,51,52,54,54,61,69,70,67,65,67,90,86,60,81,86,70,83,80,67,80,50,74,64,58,54,50,55,54,52,52,55,50,52,56,52,53,55,53,53,55,51,54,58,55,54,68,64,61,77,76,116

Sequence (268 aa):
MSDSETISKLNTFITELEESEINQLNLDNKYEDFVKIVQTEMDLKLNKRKTNIYDGKSNKRRRMKKSWWNENLTLLWNDVCKAERAWHKCHSGCKKDLRHIFVEKRKLFDKSSQKAKRQFWYHSQEQLLDDQKRDPREFWKKIGKVGVGNERQKSIPMEVTLDDGTTSTDTNTVLNKWKNCFDKLLNCNNQTIETNGNINISDDFLDREILFEEVVNAIAKSKNGKSPDSPKQEIGPSTHDRIMAQENSIINTEKNVKIWSYENLEKH

Foldseek 3Di:
DDDPVLVVVVVVLVVVVVPDPDDPVNVVVSVVVVVVSVVVSCVVPPPPPPPCPPDPPPPPVPPDCPVLDDPVLVVLVVQLVVLVVVLVPDDDPCNVVSVVSNVVSVVVSVVVSVVSVVVVVVVVVVVLVVCCVVPVVVSVVVVCCVPPVPPPPVDDPQWDQDPVRDIDNDNVVSVVVVVVVVCCVVPVDPPPPPPVPDDPPDPCNVVDDDDPVNVVVVVVVVVVPDDPPDPDDDDDDDPVVVVVVVVVVVVVVVVVVVVVVVVVVVPD

pLDDT: mean 75.61, std 17.43, range [41.44, 98.31]

Secondary structure (DSSP, 8-state):
---HHHHHHHHHHHHHHHHS---HHHHHHHHHHHHHHHHHHHHHHS------S-STT--GGG-S--TT--HHHHHHHHHHHHHHHHHHH--GGGHHHHHHHHHHHHHHHHHHHHHHHHHHHHHHHHHHHHHHHH-HHHHHHHHHHHHHTTT--SS----EE-TTS-EE--HHHHHHHHHHHHHHHH---------SS-----GGGSSS---HHHHHHHHHHHHH---TTS-----PSPHHHHHHHHHHHHHHHHHHHHHHHHHTTTT-